Protein AF-0000000078754676 (afdb_homodimer)

Organism: Turneriella parva (strain ATCC BAA-1111 / DSM 21527 / NCTC 11395 / H) (NCBI:txid869212)

Structure (mmCIF, N/CA/C/O backbone):
data_AF-0000000078754676-model_v1
#
loop_
_entity.id
_entity.type
_entity.pdbx_description
1 polymer 'Transcriptional regulator, TetR family'
#
loop_
_atom_site.group_PDB
_atom_site.id
_atom_site.type_symbol
_atom_site.label_atom_id
_atom_site.label_alt_id
_atom_site.label_comp_id
_atom_site.label_asym_id
_atom_site.label_entity_id
_atom_site.label_seq_id
_atom_site.pdbx_PDB_ins_code
_atom_site.Cartn_x
_atom_site.Cartn_y
_atom_site.Cartn_z
_atom_site.occupancy
_atom_site.B_iso_or_equiv
_atom_site.auth_seq_id
_atom_site.auth_comp_id
_atom_site.auth_asym_id
_atom_site.auth_atom_id
_atom_site.pdbx_PDB_model_num
ATOM 1 N N . MET A 1 1 ? 15.555 31.891 30.938 1 30.98 1 MET A N 1
ATOM 2 C CA . MET A 1 1 ? 14.969 31.812 29.609 1 30.98 1 MET A CA 1
ATOM 3 C C . MET A 1 1 ? 15.344 30.5 28.938 1 30.98 1 MET A C 1
ATOM 5 O O . MET A 1 1 ? 16.5 30.078 28.969 1 30.98 1 MET A O 1
ATOM 9 N N . PRO A 1 2 ? 14.594 29.438 28.719 1 40.5 2 PRO A N 1
ATOM 10 C CA . PRO A 1 2 ? 15.133 28.156 28.266 1 40.5 2 PRO A CA 1
ATOM 11 C C . PRO A 1 2 ? 16.125 28.297 27.109 1 40.5 2 PRO A C 1
ATOM 13 O O . PRO A 1 2 ? 16.016 29.234 26.312 1 40.5 2 PRO A O 1
ATOM 16 N N . ARG A 1 3 ? 17.469 28.047 27.219 1 40.56 3 ARG A N 1
ATOM 17 C CA . ARG A 1 3 ? 18.562 28.312 26.281 1 40.56 3 ARG A CA 1
ATOM 18 C C . ARG A 1 3 ? 18.141 28 24.844 1 40.56 3 ARG A C 1
ATOM 20 O O . ARG A 1 3 ? 17.375 27.062 24.609 1 40.56 3 ARG A O 1
ATOM 27 N N . LYS A 1 4 ? 18.094 28.938 23.969 1 44.5 4 LYS A N 1
ATOM 28 C CA . LYS A 1 4 ? 17.875 29 22.531 1 44.5 4 LYS A CA 1
ATOM 29 C C . LYS A 1 4 ? 18.531 27.812 21.828 1 44.5 4 LYS A C 1
ATOM 31 O O . LYS A 1 4 ? 19.734 27.578 22 1 44.5 4 LYS A O 1
ATOM 36 N N . ARG A 1 5 ? 17.922 26.641 21.578 1 47.94 5 ARG A N 1
ATOM 37 C CA . ARG A 1 5 ? 18.484 25.453 20.938 1 47.94 5 ARG A CA 1
ATOM 38 C C . ARG A 1 5 ? 19.453 25.859 19.812 1 47.94 5 ARG A C 1
ATOM 40 O O . ARG A 1 5 ? 19.125 26.688 18.969 1 47.94 5 ARG A O 1
ATOM 47 N N . ASP A 1 6 ? 20.641 26.016 20.078 1 47.09 6 ASP A N 1
ATOM 48 C CA . ASP A 1 6 ? 21.719 26.328 19.141 1 47.09 6 ASP A CA 1
ATOM 49 C C . ASP A 1 6 ? 21.516 25.641 17.812 1 47.09 6 ASP A C 1
ATOM 51 O O . ASP A 1 6 ? 21.641 24.406 17.719 1 47.09 6 ASP A O 1
ATOM 55 N N . TYR A 1 7 ? 20.344 25.938 17.031 1 55.25 7 TYR A N 1
ATOM 56 C CA . TYR A 1 7 ? 20.266 25.547 15.633 1 55.25 7 TYR A CA 1
ATOM 57 C C . TYR A 1 7 ? 21.625 25.688 14.953 1 55.25 7 TYR A C 1
ATOM 59 O O . TYR A 1 7 ? 22.203 26.781 14.93 1 55.25 7 TYR A O 1
ATOM 67 N N . GLU A 1 8 ? 22.547 24.766 15.25 1 55.97 8 GLU A N 1
ATOM 68 C CA . GLU A 1 8 ? 23.906 24.609 14.766 1 55.97 8 GLU A CA 1
ATOM 69 C C . GLU A 1 8 ? 24 24.828 13.258 1 55.97 8 GLU A C 1
ATOM 71 O O . GLU A 1 8 ? 22.969 24.922 12.586 1 55.97 8 GLU A O 1
ATOM 76 N N . ILE A 1 9 ? 25.297 24.781 12.719 1 62.75 9 ILE A N 1
ATOM 77 C CA . ILE A 1 9 ? 25.797 24.781 11.352 1 62.75 9 ILE A CA 1
ATOM 78 C C . ILE A 1 9 ? 25 23.797 10.5 1 62.75 9 ILE A C 1
ATOM 80 O O . ILE A 1 9 ? 24.719 22.672 10.93 1 62.75 9 ILE A O 1
ATOM 84 N N . PHE A 1 10 ? 24.359 24.422 9.508 1 69.25 10 PHE A N 1
ATOM 85 C CA . PHE A 1 10 ? 23.562 23.609 8.602 1 69.25 10 PHE A CA 1
ATOM 86 C C . PHE A 1 10 ? 24.297 22.328 8.234 1 69.25 10 PHE A C 1
ATOM 88 O O . PHE A 1 10 ? 25.438 22.375 7.781 1 69.25 10 PHE A O 1
ATOM 95 N N . SER A 1 11 ? 23.688 21.312 8.625 1 82.69 11 SER A N 1
ATOM 96 C CA . SER A 1 11 ? 24.156 20 8.164 1 82.69 11 SER A CA 1
ATOM 97 C C . SER A 1 11 ? 23.109 19.328 7.27 1 82.69 11 SER A C 1
ATOM 99 O O . SER A 1 11 ? 22.078 18.859 7.758 1 82.69 11 SER A O 1
ATOM 101 N N . PRO A 1 12 ? 23.344 19.344 5.969 1 85.19 12 PRO A N 1
ATOM 102 C CA . PRO A 1 12 ? 22.438 18.703 5.023 1 85.19 12 PRO A CA 1
ATOM 103 C C . PRO A 1 12 ? 22.141 17.234 5.383 1 85.19 12 PRO A C 1
ATOM 105 O O . PRO A 1 12 ? 21.016 16.766 5.195 1 85.19 12 PRO A O 1
ATOM 108 N N . GLU A 1 13 ? 23.109 16.672 5.961 1 90.31 13 GLU A N 1
ATOM 109 C CA . GLU A 1 13 ? 22.969 15.258 6.301 1 90.31 13 GLU A CA 1
ATOM 110 C C . GLU A 1 13 ? 21.969 15.062 7.445 1 90.31 13 GLU A C 1
ATOM 112 O O . GLU A 1 13 ? 21.188 14.117 7.438 1 90.31 13 GLU A O 1
ATOM 117 N N . ARG A 1 14 ? 22 15.922 8.344 1 91.12 14 ARG A N 1
ATOM 118 C CA . ARG A 1 14 ? 21.062 15.844 9.469 1 91.12 14 ARG A CA 1
ATOM 119 C C . ARG A 1 14 ? 19.625 16.062 9.008 1 91.12 14 ARG A C 1
ATOM 121 O O . ARG A 1 14 ? 18.719 15.383 9.469 1 91.12 14 ARG A O 1
ATOM 128 N N . LEU A 1 15 ? 19.453 17.016 8.156 1 94.06 15 LEU A N 1
ATOM 129 C CA . LEU A 1 15 ? 18.125 17.297 7.625 1 94.06 15 LEU A CA 1
ATOM 130 C C . LEU A 1 15 ? 17.594 16.125 6.828 1 94.06 15 LEU A C 1
ATOM 132 O O . LEU A 1 15 ? 16.453 15.695 7.027 1 94.06 15 LEU A O 1
ATOM 136 N N . LYS A 1 16 ? 18.484 15.609 6.027 1 94.44 16 LYS A N 1
ATOM 137 C CA . LYS A 1 16 ? 18.078 14.484 5.188 1 94.44 16 LYS A CA 1
ATOM 138 C C . LYS A 1 16 ? 17.719 13.266 6.031 1 94.44 16 LYS A C 1
ATOM 140 O O . LYS A 1 16 ? 16.719 12.594 5.762 1 94.44 16 LYS A O 1
ATOM 145 N N . SER A 1 17 ? 18.5 13.078 7.023 1 94.81 17 SER A N 1
ATOM 146 C CA . SER A 1 17 ? 18.266 11.93 7.895 1 94.81 17 SER A CA 1
ATOM 147 C C . SER A 1 17 ? 16.969 12.094 8.68 1 94.81 17 SER A C 1
ATOM 149 O O . SER A 1 17 ? 16.172 11.156 8.781 1 94.81 17 SER A O 1
ATOM 151 N N . ALA A 1 18 ? 16.75 13.25 9.188 1 95.25 18 ALA A N 1
ATOM 152 C CA . ALA A 1 18 ? 15.531 13.523 9.93 1 95.25 18 ALA A CA 1
ATOM 153 C C . ALA A 1 18 ? 14.305 13.414 9.031 1 95.25 18 ALA A C 1
ATOM 155 O O . ALA A 1 18 ? 13.297 12.805 9.414 1 95.25 18 ALA A O 1
ATOM 156 N N . ALA A 1 19 ? 14.445 13.977 7.883 1 95.44 19 ALA A N 1
ATOM 157 C CA . ALA A 1 19 ? 13.344 13.922 6.926 1 95.44 19 ALA A CA 1
ATOM 158 C C . ALA A 1 19 ? 13.047 12.477 6.523 1 95.44 19 ALA A C 1
ATOM 160 O O . ALA A 1 19 ? 11.883 12.062 6.484 1 95.44 19 ALA A O 1
ATOM 161 N N . ALA A 1 20 ? 14.086 11.766 6.293 1 94.75 20 ALA A N 1
ATOM 162 C CA . ALA A 1 20 ? 13.93 10.375 5.852 1 94.75 20 ALA A CA 1
ATOM 163 C C . ALA A 1 20 ? 13.227 9.539 6.918 1 94.75 20 ALA A C 1
ATOM 165 O O . ALA A 1 20 ? 12.32 8.758 6.609 1 94.75 20 ALA A O 1
ATOM 166 N N . LEU A 1 21 ? 13.633 9.734 8.094 1 93.44 21 LEU A N 1
ATOM 167 C CA . LEU A 1 21 ? 13.031 8.992 9.195 1 93.44 21 LEU A CA 1
ATOM 168 C C . LEU A 1 21 ? 11.555 9.344 9.352 1 93.44 21 LEU A C 1
ATOM 170 O O . LEU A 1 21 ? 10.711 8.453 9.438 1 93.44 21 LEU A O 1
ATOM 174 N N . LEU A 1 22 ? 11.25 10.578 9.312 1 92.75 22 LEU A N 1
ATOM 175 C CA . LEU A 1 22 ? 9.883 11.023 9.539 1 92.75 22 LEU A CA 1
ATOM 176 C C . LEU A 1 22 ? 8.984 10.68 8.352 1 92.75 22 LEU A C 1
ATOM 178 O O . LEU A 1 22 ? 7.844 10.258 8.531 1 92.75 22 LEU A O 1
ATOM 182 N N . PHE A 1 23 ? 9.523 10.859 7.125 1 92.5 23 PHE A N 1
ATOM 183 C CA . PHE A 1 23 ? 8.766 10.477 5.945 1 92.5 23 PHE A CA 1
ATOM 184 C C . PHE A 1 23 ? 8.484 8.977 5.945 1 92.5 23 PHE A C 1
ATOM 186 O O . PHE A 1 23 ? 7.398 8.539 5.555 1 92.5 23 PHE A O 1
ATOM 193 N N . TYR A 1 24 ? 9.367 8.211 6.387 1 92.56 24 TYR A N 1
ATOM 194 C CA . TYR A 1 24 ? 9.188 6.762 6.391 1 92.56 24 TYR A CA 1
ATOM 195 C C . TYR A 1 24 ? 8.188 6.336 7.457 1 92.56 24 TYR A C 1
ATOM 197 O O . TYR A 1 24 ? 7.348 5.469 7.219 1 92.56 24 TYR A O 1
ATOM 205 N N . GLN A 1 25 ? 8.25 6.992 8.555 1 87.25 25 GLN A N 1
ATOM 206 C CA . GLN A 1 25 ? 7.441 6.605 9.703 1 87.25 25 GLN A CA 1
ATOM 207 C C . GLN A 1 25 ? 6.02 7.145 9.578 1 87.25 25 GLN A C 1
ATOM 209 O O . GLN A 1 25 ? 5.059 6.465 9.938 1 87.25 25 GLN A O 1
ATOM 214 N N . ARG A 1 26 ? 5.969 8.359 9.016 1 84.31 26 ARG A N 1
ATOM 215 C CA . ARG A 1 26 ? 4.684 9.031 9.156 1 84.31 26 ARG A CA 1
ATOM 216 C C . ARG A 1 26 ? 4.172 9.523 7.809 1 84.31 26 ARG A C 1
ATOM 218 O O . ARG A 1 26 ? 3.043 10.016 7.707 1 84.31 26 ARG A O 1
ATOM 225 N N . GLY A 1 27 ? 4.996 9.312 6.828 1 84.06 27 GLY A N 1
ATOM 226 C CA . GLY A 1 27 ? 4.559 9.703 5.496 1 84.06 27 GLY A CA 1
ATOM 227 C C . GLY A 1 27 ? 4.723 11.18 5.215 1 84.06 27 GLY A C 1
ATOM 228 O O . GLY A 1 27 ? 5.457 11.875 5.926 1 84.06 27 GLY A O 1
ATOM 229 N N . TYR A 1 28 ? 4.07 11.633 4.184 1 87.38 28 TYR A N 1
ATOM 230 C CA . TYR A 1 28 ? 4.238 12.984 3.682 1 87.38 28 TYR A CA 1
ATOM 231 C C . TYR A 1 28 ? 3.418 13.977 4.5 1 87.38 28 TYR A C 1
ATOM 233 O O . TYR A 1 28 ? 3.631 15.188 4.414 1 87.38 28 TYR A O 1
ATOM 241 N N . ALA A 1 29 ? 2.559 13.523 5.297 1 80.69 29 ALA A N 1
ATOM 242 C CA . ALA A 1 29 ? 1.689 14.391 6.086 1 80.69 29 ALA A CA 1
ATOM 243 C C . ALA A 1 29 ? 2.479 15.109 7.176 1 80.69 29 ALA A C 1
ATOM 245 O O . ALA A 1 29 ? 2.008 16.094 7.738 1 80.69 29 ALA A O 1
ATOM 246 N N . VAL A 1 30 ? 3.662 14.625 7.426 1 87.94 30 VAL A N 1
ATOM 247 C CA . VAL A 1 30 ? 4.484 15.281 8.438 1 87.94 30 VAL A CA 1
ATOM 248 C C . VAL A 1 30 ? 4.738 16.734 8.039 1 87.94 30 VAL A C 1
ATOM 250 O O . VAL A 1 30 ? 5.035 17.016 6.875 1 87.94 30 VAL A O 1
ATOM 253 N N . GLY A 1 31 ? 4.645 17.609 8.961 1 91 31 GLY A N 1
ATOM 254 C CA . GLY A 1 31 ? 4.844 19.016 8.688 1 91 31 GLY A CA 1
ATOM 255 C C . GLY A 1 31 ? 6.309 19.391 8.547 1 91 31 GLY A C 1
ATOM 256 O O . GLY A 1 31 ? 7.176 18.781 9.172 1 91 31 GLY A O 1
ATOM 257 N N . LEU A 1 32 ? 6.473 20.406 7.766 1 94.69 32 LEU A N 1
ATOM 258 C CA . LEU A 1 32 ? 7.836 20.891 7.566 1 94.69 32 LEU A CA 1
ATOM 259 C C . LEU A 1 32 ? 8.461 21.312 8.891 1 94.69 32 LEU A C 1
ATOM 261 O O . LEU A 1 32 ? 9.617 20.984 9.172 1 94.69 32 LEU A O 1
ATOM 265 N N . GLN A 1 33 ? 7.727 22 9.734 1 96.06 33 GLN A N 1
ATOM 266 C CA . GLN A 1 33 ? 8.266 22.484 11 1 96.06 33 GLN A CA 1
ATOM 267 C C . GLN A 1 33 ? 8.711 21.312 11.891 1 96.06 33 GLN A C 1
ATOM 269 O O . GLN A 1 33 ? 9.734 21.406 12.562 1 96.06 33 GLN A O 1
ATOM 274 N N . GLU A 1 34 ? 8.008 20.312 11.914 1 95.75 34 GLU A N 1
ATOM 275 C CA . GLU A 1 34 ? 8.359 19.125 12.695 1 95.75 34 GLU A CA 1
ATOM 276 C C . GLU A 1 34 ? 9.68 18.531 12.211 1 95.75 34 GLU A C 1
ATOM 278 O O . GLU A 1 34 ? 10.508 18.109 13.023 1 95.75 34 GLU A O 1
ATOM 283 N N . ILE A 1 35 ? 9.852 18.484 10.922 1 96.25 35 ILE A N 1
ATOM 284 C CA . ILE A 1 35 ? 11.094 17.969 10.344 1 96.25 35 ILE A CA 1
ATOM 285 C C . ILE A 1 35 ? 12.258 18.859 10.75 1 96.25 35 ILE A C 1
ATOM 287 O O . ILE A 1 35 ? 13.312 18.375 11.156 1 96.25 35 ILE A O 1
ATOM 291 N N . LEU A 1 36 ? 12.008 20.125 10.703 1 95.88 36 LEU A N 1
ATOM 292 C CA . LEU A 1 36 ? 13.055 21.094 11.039 1 95.88 36 LEU A CA 1
ATOM 293 C C . LEU A 1 36 ? 13.43 20.984 12.508 1 95.88 36 LEU A C 1
ATOM 295 O O . LEU A 1 36 ? 14.617 21.016 12.852 1 95.88 36 LEU A O 1
ATOM 299 N N . ASP A 1 37 ? 12.469 20.828 13.336 1 95.69 37 ASP A N 1
ATOM 300 C CA . ASP A 1 37 ? 12.711 20.672 14.766 1 95.69 37 ASP A CA 1
ATOM 301 C C . ASP A 1 37 ? 13.539 19.438 15.055 1 95.69 37 ASP A C 1
ATOM 303 O O . ASP A 1 37 ? 14.484 19.469 15.844 1 95.69 37 ASP A O 1
ATOM 307 N N . ALA A 1 38 ? 13.227 18.422 14.391 1 95.31 38 ALA A N 1
ATOM 308 C CA . ALA A 1 38 ? 13.945 17.156 14.578 1 95.31 38 ALA A CA 1
ATOM 309 C C . ALA A 1 38 ? 15.383 17.266 14.086 1 95.31 38 ALA A C 1
ATOM 311 O O . ALA A 1 38 ? 16.281 16.641 14.656 1 95.31 38 ALA A O 1
ATOM 312 N N . ALA A 1 39 ? 15.555 18.047 13.039 1 95 39 ALA A N 1
ATOM 313 C CA . ALA A 1 39 ? 16.875 18.203 12.438 1 95 39 ALA A CA 1
ATOM 314 C C . ALA A 1 39 ? 17.703 19.266 13.156 1 95 39 ALA A C 1
ATOM 316 O O . ALA A 1 39 ? 18.906 19.359 12.961 1 95 39 ALA A O 1
ATOM 317 N N . GLY A 1 40 ? 17.016 20.062 13.914 1 93.88 40 GLY A N 1
ATOM 318 C CA . GLY A 1 40 ? 17.703 21.172 14.555 1 93.88 40 GLY A CA 1
ATOM 319 C C . GLY A 1 40 ? 18.109 22.266 13.586 1 93.88 40 GLY A C 1
ATOM 320 O O . GLY A 1 40 ? 19.219 22.797 13.672 1 93.88 40 GLY A O 1
ATOM 321 N N . ILE A 1 41 ? 17.266 22.516 12.695 1 92.12 41 ILE A N 1
ATOM 322 C CA . ILE A 1 41 ? 17.562 23.484 11.648 1 92.12 41 ILE A CA 1
ATOM 323 C C . ILE A 1 41 ? 16.484 24.578 11.648 1 92.12 41 ILE A C 1
ATOM 325 O O . ILE A 1 41 ? 15.305 24.297 11.812 1 92.12 41 ILE A O 1
ATOM 329 N N . TYR A 1 42 ? 16.922 25.781 11.422 1 90.44 42 TYR A N 1
ATOM 330 C CA . TYR A 1 42 ? 15.992 26.891 11.344 1 90.44 42 TYR A CA 1
ATOM 331 C C . TYR A 1 42 ? 15.32 26.953 9.977 1 90.44 42 TYR A C 1
ATOM 333 O O . TYR A 1 42 ? 15.93 26.594 8.961 1 90.44 42 TYR A O 1
ATOM 341 N N . LYS A 1 43 ? 14.078 27.453 9.969 1 93 43 LYS A N 1
ATOM 342 C CA . LYS A 1 43 ? 13.273 27.578 8.758 1 93 43 LYS A CA 1
ATOM 343 C C . LYS A 1 43 ? 14 28.391 7.695 1 93 43 LYS A C 1
ATOM 345 O O . LYS A 1 43 ? 13.992 28.031 6.52 1 93 43 LYS A O 1
ATOM 350 N N . ALA A 1 44 ? 14.625 29.453 8.133 1 92.12 44 ALA A N 1
ATOM 351 C CA . ALA A 1 44 ? 15.352 30.312 7.207 1 92.12 44 ALA A CA 1
ATOM 352 C C . ALA A 1 44 ? 16.484 29.562 6.527 1 92.12 44 ALA A C 1
ATOM 354 O O . ALA A 1 44 ? 16.734 29.734 5.332 1 92.12 44 ALA A O 1
ATOM 355 N N . THR A 1 45 ? 17.172 28.781 7.266 1 91.5 45 THR A N 1
ATOM 356 C CA . THR A 1 45 ? 18.266 27.969 6.742 1 91.5 45 THR A CA 1
ATOM 357 C C . THR A 1 45 ? 17.734 26.953 5.727 1 91.5 45 THR A C 1
ATOM 359 O O . THR A 1 45 ? 18.359 26.734 4.68 1 91.5 45 THR A O 1
ATOM 362 N N . PHE A 1 46 ? 16.594 26.344 6.039 1 93.88 46 PHE A N 1
ATOM 363 C CA . PHE A 1 46 ? 15.953 25.391 5.125 1 93.88 46 PHE A CA 1
ATOM 364 C C . PHE A 1 46 ? 15.727 26.031 3.76 1 93.88 46 PHE A C 1
ATOM 366 O O . PHE A 1 46 ? 16.078 25.453 2.732 1 93.88 46 PHE A O 1
ATOM 373 N N . TYR A 1 47 ? 15.281 27.188 3.785 1 93.5 47 TYR A N 1
ATOM 374 C CA . TYR A 1 47 ? 14.867 27.844 2.545 1 93.5 47 TYR A CA 1
ATOM 375 C C . TYR A 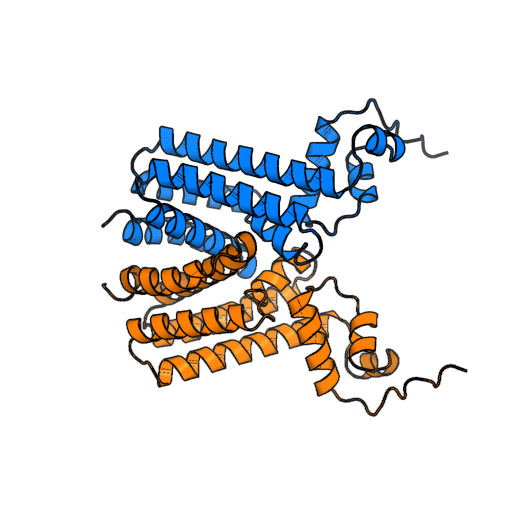1 47 ? 16.062 28.375 1.778 1 93.5 47 TYR A C 1
ATOM 377 O O . TYR A 1 47 ? 15.945 28.797 0.627 1 93.5 47 TYR A O 1
ATOM 385 N N . ARG A 1 48 ? 17.234 28.375 2.369 1 92.56 48 ARG A N 1
ATOM 386 C CA . ARG A 1 48 ? 18.469 28.672 1.651 1 92.56 48 ARG A CA 1
ATOM 387 C C . ARG A 1 48 ? 18.844 27.516 0.72 1 92.56 48 ARG A C 1
ATOM 389 O O . ARG A 1 48 ? 19.484 27.734 -0.305 1 92.56 48 ARG A O 1
ATOM 396 N N . TYR A 1 49 ? 18.359 26.391 1.087 1 91.75 49 TYR A N 1
ATOM 397 C CA . TYR A 1 49 ? 18.812 25.188 0.378 1 91.75 49 TYR A CA 1
ATOM 398 C C . TYR A 1 49 ? 17.656 24.531 -0.362 1 91.75 49 TYR A C 1
ATOM 400 O O . TYR A 1 49 ? 17.859 23.844 -1.366 1 91.75 49 TYR A O 1
ATOM 408 N N . TYR A 1 50 ? 16.422 24.703 0.192 1 94.31 50 TYR A N 1
ATOM 409 C CA . TYR A 1 50 ? 15.242 24.094 -0.403 1 94.31 50 TYR A CA 1
ATOM 410 C C . TYR A 1 50 ? 14.164 25.141 -0.653 1 94.31 50 TYR A C 1
ATOM 412 O O . TYR A 1 50 ? 14.047 26.109 0.094 1 94.31 50 TYR A O 1
ATOM 420 N N . GLU A 1 51 ? 13.359 24.812 -1.646 1 94.38 51 GLU A N 1
ATOM 421 C CA . GLU A 1 51 ? 12.258 25.719 -1.962 1 94.38 51 GLU A CA 1
ATOM 422 C C . GLU A 1 51 ? 10.961 25.281 -1.299 1 94.38 51 GLU A C 1
ATOM 424 O O . GLU A 1 51 ? 10.062 26.078 -1.068 1 94.38 51 GLU A O 1
ATOM 429 N N . SER A 1 52 ? 10.898 23.953 -1.049 1 93.5 52 SER A N 1
ATOM 430 C CA . SER A 1 52 ? 9.656 23.406 -0.511 1 93.5 52 SER A CA 1
ATOM 431 C C . SER A 1 52 ? 9.891 22.062 0.18 1 93.5 52 SER A C 1
ATOM 433 O O . SER A 1 52 ? 10.945 21.453 0.009 1 93.5 52 SER A O 1
ATOM 435 N N . LYS A 1 53 ? 8.969 21.672 0.934 1 93.06 53 LYS A N 1
ATOM 436 C CA . LYS A 1 53 ? 8.984 20.328 1.528 1 93.06 53 LYS A CA 1
ATOM 437 C C . LYS A 1 53 ? 9.031 19.25 0.452 1 93.06 53 LYS A C 1
ATOM 439 O O . LYS A 1 53 ? 9.633 18.188 0.654 1 93.06 53 LYS A O 1
ATOM 444 N N . GLU A 1 54 ? 8.398 19.547 -0.688 1 93.25 54 GLU A N 1
ATOM 445 C CA . GLU A 1 54 ? 8.375 18.609 -1.809 1 93.25 54 GLU A CA 1
ATOM 446 C C . GLU A 1 54 ? 9.789 18.297 -2.289 1 93.25 54 GLU A C 1
ATOM 448 O O . GLU A 1 54 ? 10.078 17.156 -2.676 1 93.25 54 GLU A O 1
ATOM 453 N N . ASP A 1 55 ? 10.633 19.219 -2.193 1 93.94 55 ASP A N 1
ATOM 454 C CA . ASP A 1 55 ? 12.023 18.984 -2.574 1 93.94 55 ASP A CA 1
ATOM 455 C C . ASP A 1 55 ? 12.672 17.938 -1.668 1 93.94 55 ASP A C 1
ATOM 457 O O . ASP A 1 55 ? 13.43 17.078 -2.139 1 93.94 55 ASP A O 1
ATOM 461 N N . LEU A 1 56 ? 12.383 18.078 -0.48 1 93.62 56 LEU A N 1
ATOM 462 C CA . LEU A 1 56 ? 12.906 17.125 0.486 1 93.62 56 LEU A CA 1
ATOM 463 C C . LEU A 1 56 ? 12.352 15.727 0.223 1 93.62 56 LEU A C 1
ATOM 465 O O . LEU A 1 56 ? 13.078 14.734 0.34 1 93.62 56 LEU A O 1
ATOM 469 N N . ALA A 1 57 ? 11.109 15.695 -0.125 1 94.81 57 ALA A N 1
ATOM 470 C CA . ALA A 1 57 ? 10.469 14.414 -0.403 1 94.81 57 ALA A CA 1
ATOM 471 C C . ALA A 1 57 ? 11.07 13.75 -1.64 1 94.81 57 ALA A C 1
ATOM 473 O O . ALA A 1 57 ? 11.242 12.531 -1.676 1 94.81 57 ALA A O 1
ATOM 474 N N . VAL A 1 58 ? 11.352 14.562 -2.6 1 95.5 58 VAL A N 1
ATOM 475 C CA . VAL A 1 58 ? 11.992 14.047 -3.803 1 95.5 58 VAL A CA 1
ATOM 476 C C . VAL A 1 58 ? 13.352 13.453 -3.443 1 95.5 58 VAL A C 1
ATOM 478 O O . VAL A 1 58 ? 13.688 12.344 -3.881 1 95.5 58 VAL A O 1
ATOM 481 N N . GLU A 1 59 ? 14.078 14.117 -2.645 1 95.56 59 GLU A N 1
ATOM 482 C CA . GLU A 1 59 ? 15.375 13.609 -2.207 1 95.56 59 GLU A CA 1
ATOM 483 C C . GLU A 1 59 ? 15.219 12.32 -1.396 1 95.56 59 GLU A C 1
ATOM 485 O O . GLU A 1 59 ? 16.047 11.414 -1.5 1 95.56 59 GLU A O 1
ATOM 490 N N . TYR A 1 60 ? 14.242 12.336 -0.597 1 96 60 TYR A N 1
ATOM 491 C CA . TYR A 1 60 ? 13.93 11.133 0.165 1 96 60 TYR A CA 1
ATOM 492 C C . TYR A 1 60 ? 13.703 9.938 -0.762 1 96 60 TYR A C 1
ATOM 494 O O . TYR A 1 60 ? 14.266 8.867 -0.553 1 96 60 TYR A O 1
ATOM 502 N N . VAL A 1 61 ? 12.945 10.117 -1.821 1 97.12 61 VAL A N 1
ATOM 503 C CA . VAL A 1 61 ? 12.648 9.062 -2.783 1 97.12 61 VAL A CA 1
ATOM 504 C C . VAL A 1 61 ? 13.938 8.609 -3.463 1 97.12 61 VAL A C 1
ATOM 506 O O . VAL A 1 61 ? 14.195 7.406 -3.588 1 97.12 61 VAL A O 1
ATOM 509 N N . GLN A 1 62 ? 14.727 9.547 -3.85 1 97.69 62 GLN A N 1
ATOM 510 C CA . GLN A 1 62 ? 15.984 9.234 -4.523 1 97.69 62 GLN A CA 1
ATOM 511 C C . GLN A 1 62 ? 16.922 8.453 -3.604 1 97.69 62 GLN A C 1
ATOM 513 O O . GLN A 1 62 ? 17.578 7.504 -4.039 1 97.69 62 GLN A O 1
ATOM 518 N N . ALA A 1 63 ? 16.969 8.844 -2.389 1 97.31 63 ALA A N 1
ATOM 519 C CA . ALA A 1 63 ? 17.812 8.164 -1.418 1 97.31 63 ALA A CA 1
ATOM 520 C C . ALA A 1 63 ? 17.328 6.734 -1.183 1 97.31 63 ALA A C 1
ATOM 522 O O . ALA A 1 63 ? 18.141 5.801 -1.132 1 97.31 63 ALA A O 1
ATOM 523 N N . LYS A 1 64 ? 16.062 6.562 -1.022 1 97.88 64 LYS A N 1
ATOM 524 C CA . LYS A 1 64 ? 15.5 5.238 -0.788 1 97.88 64 LYS A CA 1
ATOM 525 C C . LYS A 1 64 ? 15.703 4.332 -2 1 97.88 64 LYS A C 1
ATOM 527 O O . LYS A 1 64 ? 15.977 3.139 -1.854 1 97.88 64 LYS A O 1
ATOM 532 N N . LYS A 1 65 ? 15.508 4.926 -3.16 1 98.56 65 LYS A N 1
ATOM 533 C CA . LYS A 1 65 ? 15.781 4.18 -4.387 1 98.56 65 LYS A CA 1
ATOM 534 C C . LYS A 1 65 ? 17.234 3.688 -4.418 1 98.56 65 LYS A C 1
ATOM 536 O O . LYS A 1 65 ? 17.484 2.506 -4.66 1 98.56 65 LYS A O 1
ATOM 541 N N . ALA A 1 66 ? 18.141 4.598 -4.191 1 98.38 66 ALA A N 1
ATOM 542 C CA . ALA A 1 66 ? 19.562 4.25 -4.215 1 98.38 66 ALA A CA 1
ATOM 543 C C . ALA A 1 66 ? 19.875 3.168 -3.191 1 98.38 66 ALA A C 1
ATOM 545 O O . ALA A 1 66 ? 20.625 2.227 -3.482 1 98.38 66 ALA A O 1
ATOM 546 N N . GLU A 1 67 ? 19.328 3.281 -2.047 1 97.88 67 GLU A N 1
ATOM 547 C CA . GLU A 1 67 ? 19.531 2.309 -0.979 1 97.88 67 GLU A CA 1
ATOM 548 C C . GLU A 1 67 ? 19.016 0.927 -1.386 1 97.88 67 GLU A C 1
ATOM 550 O O . GLU A 1 67 ? 19.719 -0.074 -1.2 1 97.88 67 GLU A O 1
ATOM 555 N N . LEU A 1 68 ? 17.828 0.841 -1.919 1 98.56 68 LEU A N 1
ATOM 556 C CA . LEU A 1 68 ? 17.25 -0.445 -2.295 1 98.56 68 LEU A CA 1
ATOM 557 C C . LEU A 1 68 ? 18.047 -1.081 -3.438 1 98.56 68 LEU A C 1
ATOM 559 O O . LEU A 1 68 ? 18.328 -2.279 -3.408 1 98.56 68 LEU A O 1
ATOM 563 N N . ILE A 1 69 ? 18.391 -0.258 -4.41 1 98.81 69 ILE A N 1
ATOM 564 C CA . ILE A 1 69 ? 19.156 -0.776 -5.539 1 98.81 69 ILE A CA 1
ATOM 565 C C . ILE A 1 69 ? 20.5 -1.317 -5.047 1 98.81 69 ILE A C 1
ATOM 567 O O . ILE A 1 69 ? 20.938 -2.391 -5.469 1 98.81 69 ILE A O 1
ATOM 571 N N . GLU A 1 70 ? 21.109 -0.592 -4.152 1 98.69 70 GLU A N 1
ATOM 572 C CA . GLU A 1 70 ? 22.391 -1.04 -3.602 1 98.69 70 GLU A CA 1
ATOM 573 C C . GLU A 1 70 ? 22.234 -2.381 -2.887 1 98.69 70 GLU A C 1
ATOM 575 O O . GLU A 1 70 ? 23.062 -3.279 -3.068 1 98.69 70 GLU A O 1
ATOM 580 N N . VAL A 1 71 ? 21.281 -2.535 -2.072 1 98.44 71 VAL A N 1
ATOM 581 C CA . VAL A 1 71 ? 21.016 -3.773 -1.347 1 98.44 71 VAL A CA 1
ATOM 582 C C . VAL A 1 71 ? 20.766 -4.91 -2.336 1 98.44 71 VAL A C 1
ATOM 584 O O . VAL A 1 71 ? 21.344 -5.996 -2.197 1 98.44 71 VAL A O 1
ATOM 587 N N . LEU A 1 72 ? 19.953 -4.645 -3.34 1 98.75 72 LEU A N 1
ATOM 588 C CA . LEU A 1 72 ? 19.625 -5.664 -4.328 1 98.75 72 LEU A CA 1
ATOM 589 C C . LEU A 1 72 ? 20.859 -6.094 -5.102 1 98.75 72 LEU A C 1
ATOM 591 O O . LEU A 1 72 ? 21.109 -7.289 -5.262 1 98.75 72 LEU A O 1
ATOM 595 N N . GLN A 1 73 ? 21.594 -5.148 -5.52 1 98.75 73 GLN A N 1
ATOM 596 C CA . GLN A 1 73 ? 22.781 -5.457 -6.301 1 98.75 73 GLN A CA 1
ATOM 597 C C . GLN A 1 73 ? 23.797 -6.234 -5.473 1 98.75 73 GLN A C 1
ATOM 599 O O . GLN A 1 73 ? 24.438 -7.172 -5.969 1 98.75 73 GLN A O 1
ATOM 604 N N . ALA A 1 74 ? 24 -5.844 -4.227 1 98.75 74 ALA A N 1
ATOM 605 C CA . ALA A 1 74 ? 24.891 -6.582 -3.338 1 98.75 74 ALA A CA 1
ATOM 606 C C . ALA A 1 74 ? 24.422 -8.023 -3.16 1 98.75 74 ALA A C 1
ATOM 608 O O . ALA A 1 74 ? 25.234 -8.953 -3.195 1 98.75 74 ALA A O 1
ATOM 609 N N . LEU A 1 75 ? 23.172 -8.195 -2.979 1 98.69 75 LEU A N 1
ATOM 610 C CA . LEU A 1 75 ? 22.578 -9.523 -2.82 1 98.69 75 LEU A CA 1
ATOM 611 C C . LEU A 1 75 ? 22.766 -10.352 -4.09 1 98.69 75 LEU A C 1
ATOM 613 O O . LEU A 1 75 ? 23.078 -11.539 -4.02 1 98.69 75 LEU A O 1
ATOM 617 N N . MET A 1 76 ? 22.516 -9.695 -5.207 1 98.62 76 MET A N 1
ATOM 618 C CA . MET A 1 76 ? 22.641 -10.367 -6.492 1 98.62 76 MET A CA 1
ATOM 619 C C . MET A 1 76 ? 24.078 -10.836 -6.727 1 98.62 76 MET A C 1
ATOM 621 O O . MET A 1 76 ? 24.297 -11.891 -7.32 1 98.62 76 MET A O 1
ATOM 625 N N . GLN A 1 77 ? 25 -10.031 -6.34 1 98.5 77 GLN A N 1
ATOM 626 C CA . GLN A 1 77 ? 26.422 -10.391 -6.465 1 98.5 77 GLN A CA 1
ATOM 627 C C . GLN A 1 77 ? 26.75 -11.586 -5.578 1 98.5 77 GLN A C 1
ATOM 629 O O . GLN A 1 77 ? 27.469 -12.5 -6.004 1 98.5 77 GLN A O 1
ATOM 634 N N . LYS A 1 78 ? 26.219 -11.656 -4.438 1 98.5 78 LYS A N 1
ATOM 635 C CA . LYS A 1 78 ? 26.5 -12.711 -3.469 1 98.5 78 LYS A CA 1
ATOM 636 C C . LYS A 1 78 ? 25.703 -13.969 -3.781 1 98.5 78 LYS A C 1
ATOM 638 O O . LYS A 1 78 ? 26.141 -15.086 -3.496 1 98.5 78 LYS A O 1
ATOM 643 N N . ARG A 1 79 ? 24.531 -13.781 -4.305 1 98.44 79 ARG A N 1
ATOM 644 C CA . ARG A 1 79 ? 23.625 -14.859 -4.652 1 98.44 79 ARG A CA 1
ATOM 645 C C . ARG A 1 79 ? 23.172 -14.742 -6.105 1 98.44 79 ARG A C 1
ATOM 647 O O . ARG A 1 79 ? 22.031 -14.336 -6.379 1 98.44 79 ARG A O 1
ATOM 654 N N . PRO A 1 80 ? 23.969 -15.227 -7.008 1 97.44 80 PRO A N 1
ATOM 655 C CA . PRO A 1 80 ? 23.672 -15 -8.43 1 97.44 80 PRO A CA 1
ATOM 656 C C . PRO A 1 80 ? 22.531 -15.883 -8.938 1 97.44 80 PRO A C 1
ATOM 658 O O . PRO A 1 80 ? 22 -15.641 -10.023 1 97.44 80 PRO A O 1
ATOM 661 N N . GLN A 1 81 ? 22.203 -16.938 -8.211 1 97.44 81 GLN A N 1
ATOM 662 C CA . GLN A 1 81 ? 21.062 -17.766 -8.594 1 97.44 81 GLN A CA 1
ATOM 663 C C . GLN A 1 81 ? 19.75 -17.203 -8.055 1 97.44 81 GLN A C 1
ATOM 665 O O . GLN A 1 81 ? 19.625 -16.953 -6.852 1 97.44 81 GLN A O 1
ATOM 670 N N . PRO A 1 82 ? 18.812 -17.047 -8.867 1 97.75 82 PRO A N 1
ATOM 671 C CA . PRO A 1 82 ? 17.562 -16.406 -8.453 1 97.75 82 PRO A CA 1
ATOM 672 C C . PRO A 1 82 ? 16.938 -17.047 -7.223 1 97.75 82 PRO A C 1
ATOM 674 O O . PRO A 1 82 ? 16.438 -16.344 -6.336 1 97.75 82 PRO A O 1
ATOM 677 N N . GLU A 1 83 ? 16.922 -18.359 -7.207 1 97.44 83 GLU A N 1
ATOM 678 C CA . GLU A 1 83 ? 16.312 -19.031 -6.066 1 97.44 83 GLU A CA 1
ATOM 679 C C . GLU A 1 83 ? 16.984 -18.609 -4.758 1 97.44 83 GLU A C 1
ATOM 681 O O . GLU A 1 83 ? 16.297 -18.281 -3.785 1 97.44 83 GLU A O 1
ATOM 686 N N . GLU A 1 84 ? 18.297 -18.609 -4.762 1 98.12 84 GLU A N 1
ATOM 687 C CA . GLU A 1 84 ? 19.047 -18.188 -3.578 1 98.12 84 GLU A CA 1
ATOM 688 C C . GLU A 1 84 ? 18.859 -16.703 -3.301 1 98.12 84 GLU A C 1
ATOM 690 O O . GLU A 1 84 ? 18.828 -16.281 -2.143 1 98.12 84 GLU A O 1
ATOM 695 N N . PHE A 1 85 ? 18.828 -15.945 -4.32 1 98.62 85 PHE A N 1
ATOM 696 C CA . PHE A 1 85 ? 18.594 -14.508 -4.199 1 98.62 85 PHE A CA 1
ATOM 697 C C . PHE A 1 85 ? 17.297 -14.227 -3.445 1 98.62 85 PHE A C 1
ATOM 699 O O . PHE A 1 85 ? 17.312 -13.523 -2.434 1 98.62 85 PHE A O 1
ATOM 706 N N . PHE A 1 86 ? 16.219 -14.82 -3.834 1 98.62 86 PHE A N 1
ATOM 707 C CA . PHE A 1 86 ? 14.914 -14.547 -3.229 1 98.62 86 PHE A CA 1
ATOM 708 C C . PHE A 1 86 ? 14.852 -15.094 -1.808 1 98.62 86 PHE A C 1
ATOM 710 O O . PHE A 1 86 ? 14.234 -14.484 -0.931 1 98.62 86 PHE A O 1
ATOM 717 N N . ALA A 1 87 ? 15.438 -16.234 -1.606 1 98.62 87 ALA A N 1
ATOM 718 C CA . ALA A 1 87 ? 15.484 -16.797 -0.253 1 98.62 87 ALA A CA 1
ATOM 719 C C . ALA A 1 87 ? 16.203 -15.836 0.699 1 98.62 87 ALA A C 1
ATOM 721 O O . ALA A 1 87 ? 15.719 -15.57 1.801 1 98.62 87 ALA A O 1
ATOM 722 N N . THR A 1 88 ? 17.328 -15.32 0.264 1 98.81 88 THR A N 1
ATOM 723 C CA . THR A 1 88 ? 18.125 -14.422 1.098 1 98.81 88 THR A CA 1
ATOM 724 C C . THR A 1 88 ? 17.438 -13.07 1.249 1 98.81 88 THR A C 1
ATOM 726 O O . THR A 1 88 ? 17.453 -12.484 2.332 1 98.81 88 THR A O 1
ATOM 729 N N . TRP A 1 89 ? 16.906 -12.562 0.188 1 98.69 89 TRP A N 1
ATOM 730 C CA . TRP A 1 89 ? 16.172 -11.297 0.253 1 98.69 89 TRP A CA 1
ATOM 731 C C . TRP A 1 89 ? 15.023 -11.391 1.252 1 98.69 89 TRP A C 1
ATOM 733 O O . TRP A 1 89 ? 14.836 -10.492 2.074 1 98.69 89 TRP A O 1
ATOM 743 N N . ALA A 1 90 ? 14.281 -12.508 1.212 1 98.75 90 ALA A N 1
ATOM 744 C CA . ALA A 1 90 ? 13.18 -12.727 2.145 1 98.75 90 ALA A CA 1
ATOM 745 C C . ALA A 1 90 ? 13.672 -12.703 3.59 1 98.75 90 ALA A C 1
ATOM 747 O O . ALA A 1 90 ? 13.031 -12.109 4.457 1 98.75 90 ALA A O 1
ATOM 748 N N . LYS A 1 91 ? 14.758 -13.305 3.812 1 98.5 91 LYS A N 1
ATOM 749 C CA . LYS A 1 91 ? 15.336 -13.32 5.152 1 98.5 91 LYS A CA 1
ATOM 750 C C . LYS A 1 91 ? 15.734 -11.914 5.598 1 98.5 91 LYS A C 1
ATOM 752 O O . LYS A 1 91 ? 15.562 -11.562 6.762 1 98.5 91 LYS A O 1
ATOM 757 N N . LEU A 1 92 ? 16.297 -11.188 4.711 1 98.12 92 LEU A N 1
ATOM 758 C CA . LEU A 1 92 ? 16.688 -9.82 5.027 1 98.12 92 LEU A CA 1
ATOM 759 C C . LEU A 1 92 ? 15.477 -8.969 5.371 1 98.12 92 LEU A C 1
ATOM 761 O O . LEU A 1 92 ? 15.516 -8.172 6.312 1 98.12 92 LEU A O 1
ATOM 765 N N . LEU A 1 93 ? 14.445 -9.117 4.625 1 98.25 93 LEU A N 1
ATOM 766 C CA . LEU A 1 93 ? 13.203 -8.398 4.91 1 98.25 93 LEU A CA 1
ATOM 767 C C . LEU A 1 93 ? 12.648 -8.797 6.273 1 98.25 93 LEU A C 1
ATOM 769 O O . LEU A 1 93 ? 12.242 -7.93 7.055 1 98.25 93 LEU A O 1
ATOM 773 N N . ALA A 1 94 ? 12.664 -10.078 6.559 1 98.19 94 ALA A N 1
ATOM 774 C CA . ALA A 1 94 ? 12.18 -10.57 7.848 1 98.19 94 ALA A CA 1
ATOM 775 C C . ALA A 1 94 ? 12.992 -9.977 8.992 1 98.19 94 ALA A C 1
ATOM 777 O O . ALA A 1 94 ? 12.438 -9.578 10.016 1 98.19 94 ALA A O 1
ATOM 778 N N . ARG A 1 95 ? 14.266 -9.906 8.844 1 97.31 95 ARG A N 1
ATOM 779 C CA . ARG A 1 95 ? 15.141 -9.336 9.867 1 97.31 95 ARG A CA 1
ATOM 780 C C . ARG A 1 95 ? 14.852 -7.855 10.07 1 97.31 95 ARG A C 1
ATOM 782 O O . ARG A 1 95 ? 14.875 -7.359 11.195 1 97.31 95 ARG A O 1
ATOM 789 N N . GLY A 1 96 ? 14.672 -7.184 8.945 1 96 96 GLY A N 1
ATOM 790 C CA . GLY A 1 96 ? 14.281 -5.785 9.055 1 96 96 GLY A CA 1
ATOM 791 C C . GLY A 1 96 ? 13 -5.578 9.836 1 96 96 GLY A C 1
ATOM 792 O O . GLY A 1 96 ? 12.906 -4.668 10.656 1 96 96 GLY A O 1
ATOM 793 N N . ALA A 1 97 ? 12.008 -6.355 9.594 1 95.88 97 ALA A N 1
ATOM 794 C CA . ALA A 1 97 ? 10.727 -6.281 10.297 1 95.88 97 ALA A CA 1
ATOM 795 C C . ALA A 1 97 ? 10.898 -6.559 11.781 1 95.88 97 ALA A C 1
ATOM 797 O O . ALA A 1 97 ? 10.18 -5.996 12.617 1 95.88 97 ALA A O 1
ATOM 798 N N . GLU A 1 98 ? 11.828 -7.371 12.141 1 94.19 98 GLU A N 1
ATOM 799 C CA . GLU A 1 98 ? 12.086 -7.723 13.531 1 94.19 98 GLU A CA 1
ATOM 800 C C . GLU A 1 98 ? 12.812 -6.594 14.258 1 94.19 98 GLU A C 1
ATOM 802 O O . GLU A 1 98 ? 12.664 -6.441 15.477 1 94.19 98 GLU A O 1
ATOM 807 N N . ALA A 1 99 ? 13.562 -5.805 13.617 1 90.06 99 ALA A N 1
ATOM 808 C CA . ALA A 1 99 ? 14.375 -4.75 14.211 1 90.06 99 ALA A CA 1
ATOM 809 C C . ALA A 1 99 ? 13.516 -3.584 14.68 1 90.06 99 ALA A C 1
ATOM 811 O O . ALA A 1 99 ? 13.961 -2.746 15.469 1 90.06 99 ALA A O 1
ATOM 812 N N . GLY A 1 100 ? 12.281 -3.461 14.297 1 84.56 100 GLY A N 1
ATOM 813 C CA . GLY A 1 100 ? 11.312 -2.539 14.867 1 84.56 100 GLY A CA 1
ATOM 814 C C . GLY A 1 100 ? 11.172 -1.25 14.078 1 84.56 100 GLY A C 1
ATOM 815 O O . GLY A 1 100 ? 10.266 -0.455 14.336 1 84.56 100 GLY A O 1
ATOM 816 N N . ASP A 1 101 ? 11.961 -0.852 13.164 1 86.31 101 ASP A N 1
ATOM 817 C CA . ASP A 1 101 ? 11.852 0.364 12.359 1 86.31 101 ASP A CA 1
ATOM 818 C C . ASP A 1 101 ? 11.516 0.036 10.906 1 86.31 101 ASP A C 1
ATOM 820 O O . ASP A 1 101 ? 12.055 0.65 9.984 1 86.31 101 ASP A O 1
ATOM 824 N N . PHE A 1 102 ? 10.641 -0.967 10.766 1 93 102 PHE A N 1
ATOM 825 C CA . PHE A 1 102 ? 10.234 -1.438 9.445 1 93 102 PHE A CA 1
ATOM 826 C C . PHE A 1 102 ? 8.781 -1.076 9.164 1 93 102 PHE A C 1
ATOM 828 O O . PHE A 1 102 ? 7.871 -1.605 9.805 1 93 102 PHE A O 1
ATOM 835 N N . TYR A 1 103 ? 8.586 -0.27 8.172 1 91.62 103 TYR A N 1
ATOM 836 C CA . TYR A 1 103 ? 7.242 0.233 7.922 1 91.62 103 TYR A CA 1
ATOM 837 C C . TYR A 1 103 ? 6.77 -0.137 6.52 1 91.62 103 TYR A C 1
ATOM 839 O O . TYR A 1 103 ? 5.816 0.45 6.004 1 91.62 103 TYR A O 1
ATOM 847 N N . GLY A 1 104 ? 7.453 -1.088 5.867 1 94.5 104 GLY A N 1
ATOM 848 C CA . GLY A 1 104 ? 7.059 -1.495 4.531 1 94.5 104 GLY A CA 1
ATOM 849 C C . GLY A 1 104 ? 7.797 -0.748 3.436 1 94.5 104 GLY A C 1
ATOM 850 O O . GLY A 1 104 ? 8.922 -0.276 3.646 1 94.5 104 GLY A O 1
ATOM 851 N N . CYS A 1 105 ? 7.234 -0.745 2.309 1 96.5 105 CYS A N 1
ATOM 852 C CA . CYS A 1 105 ? 7.891 -0.123 1.164 1 96.5 105 CYS A CA 1
ATOM 853 C C . CYS A 1 105 ? 7.816 1.396 1.252 1 96.5 105 CYS A C 1
ATOM 855 O O . CYS A 1 105 ? 6.727 1.967 1.31 1 96.5 105 CYS A O 1
ATOM 857 N N . PRO A 1 106 ? 8.898 2.096 1.213 1 95.12 106 PRO A N 1
ATOM 858 C CA . PRO A 1 106 ? 8.875 3.553 1.353 1 95.12 106 PRO A CA 1
ATOM 859 C C . PRO A 1 106 ? 8.172 4.246 0.186 1 95.12 106 PRO A C 1
ATOM 861 O O . PRO A 1 106 ? 7.621 5.336 0.351 1 95.12 106 PRO A O 1
ATOM 864 N N . PHE A 1 107 ? 8.18 3.658 -0.97 1 95.75 107 PHE A N 1
ATOM 865 C CA . PHE A 1 107 ? 7.602 4.281 -2.154 1 95.75 107 PHE A CA 1
ATOM 866 C C . PHE A 1 107 ? 6.078 4.215 -2.113 1 95.75 107 PHE A C 1
ATOM 868 O O . PHE A 1 107 ? 5.402 5.23 -2.303 1 95.75 107 PHE A O 1
ATOM 875 N N . SER A 1 108 ? 5.602 2.975 -1.842 1 94.19 108 SER A N 1
ATOM 876 C CA . SER A 1 108 ? 4.152 2.812 -1.802 1 94.19 108 SER A CA 1
ATOM 877 C C . SER A 1 108 ? 3.545 3.555 -0.616 1 94.19 108 SER A C 1
ATOM 879 O O . SER A 1 108 ? 2.434 4.078 -0.708 1 94.19 108 SER A O 1
ATOM 881 N N . ASN A 1 109 ? 4.277 3.592 0.491 1 90.88 109 ASN A N 1
ATOM 882 C CA . ASN A 1 109 ? 3.826 4.375 1.637 1 90.88 109 ASN A CA 1
ATOM 883 C C . ASN A 1 109 ? 3.684 5.852 1.285 1 90.88 109 ASN A C 1
ATOM 885 O O . ASN A 1 109 ? 2.682 6.48 1.628 1 90.88 109 ASN A O 1
ATOM 889 N N . LEU A 1 110 ? 4.703 6.371 0.709 1 90.5 110 LEU A N 1
ATOM 890 C CA . LEU A 1 110 ? 4.676 7.781 0.347 1 90.5 110 LEU A CA 1
ATOM 891 C C . LEU A 1 110 ? 3.582 8.062 -0.679 1 90.5 110 LEU A C 1
ATOM 893 O O . LEU A 1 110 ? 2.896 9.078 -0.601 1 90.5 110 LEU A O 1
ATOM 897 N N . PHE A 1 111 ? 3.383 7.16 -1.582 1 90.69 111 PHE A N 1
ATOM 898 C CA . PHE A 1 111 ? 2.336 7.316 -2.586 1 90.69 111 PHE A CA 1
ATOM 899 C C . PHE A 1 111 ? 0.963 7.398 -1.93 1 90.69 111 PHE A C 1
ATOM 901 O O . PHE A 1 111 ? 0.176 8.297 -2.232 1 90.69 111 PHE A O 1
ATOM 908 N N . ALA A 1 112 ? 0.691 6.453 -1.081 1 83.81 112 ALA A N 1
ATOM 909 C CA . ALA A 1 112 ? -0.624 6.348 -0.454 1 83.81 112 ALA A CA 1
ATOM 910 C C . ALA A 1 112 ? -0.959 7.613 0.331 1 83.81 112 ALA A C 1
ATOM 912 O O . ALA A 1 112 ? -2.133 7.949 0.507 1 83.81 112 ALA A O 1
ATOM 913 N N . GLN A 1 113 ? 0.016 8.32 0.688 1 74.19 113 GLN A N 1
ATOM 914 C CA . GLN A 1 113 ? -0.201 9.492 1.533 1 74.19 113 GLN A CA 1
ATOM 915 C C . GLN A 1 113 ? -0.222 10.766 0.703 1 74.19 113 GLN A C 1
ATOM 917 O O . GLN A 1 113 ? -0.557 11.844 1.214 1 74.19 113 GLN A O 1
ATOM 922 N N . THR A 1 114 ? 0.346 10.68 -0.516 1 68.19 114 THR A N 1
ATOM 923 C CA . THR A 1 114 ? 0.433 11.867 -1.354 1 68.19 114 THR A CA 1
ATOM 924 C C . THR A 1 114 ? -0.551 11.781 -2.518 1 68.19 114 THR A C 1
ATOM 926 O O . THR A 1 114 ? -0.446 12.547 -3.482 1 68.19 114 THR A O 1
ATOM 929 N N . LEU A 1 115 ? -1.612 10.672 -2.4 1 55.59 115 LEU A N 1
ATOM 930 C CA . LEU A 1 115 ? -2.537 10.164 -3.406 1 55.59 115 LEU A CA 1
ATOM 931 C C . LEU A 1 115 ? -2.799 11.211 -4.484 1 55.59 115 LEU A C 1
ATOM 933 O O . LEU A 1 115 ? -3.471 10.93 -5.477 1 55.59 115 LEU A O 1
ATOM 937 N N . HIS A 1 116 ? -2.691 12.422 -4.309 1 57.91 116 HIS A N 1
ATOM 938 C CA . HIS A 1 116 ? -3.232 13.227 -5.398 1 57.91 116 HIS A CA 1
ATOM 939 C C . HIS A 1 116 ? -2.617 14.625 -5.414 1 57.91 116 HIS A C 1
ATOM 941 O O . HIS A 1 116 ? -2.924 15.43 -6.293 1 57.91 116 HIS A O 1
ATOM 947 N N . GLU A 1 117 ? -1.597 14.773 -4.789 1 67.62 117 GLU A N 1
ATOM 948 C CA . GLU A 1 117 ? -1.345 16.203 -4.602 1 67.62 117 GLU A CA 1
ATOM 949 C C . GLU A 1 117 ? -0.006 16.609 -5.211 1 67.62 117 GLU A C 1
ATOM 951 O O . GLU A 1 117 ? 0.294 17.797 -5.316 1 67.62 117 GLU A O 1
ATOM 956 N N . SER A 1 118 ? 0.674 15.656 -5.906 1 82.62 118 SER A N 1
ATOM 957 C CA . SER A 1 118 ? 1.983 16.094 -6.387 1 82.62 118 SER A CA 1
ATOM 958 C C . SER A 1 118 ? 2.41 15.297 -7.617 1 82.62 118 SER A C 1
ATOM 960 O O . SER A 1 118 ? 3.016 14.234 -7.5 1 82.62 118 SER A O 1
ATOM 962 N N . PRO A 1 119 ? 2.137 15.906 -8.797 1 88.31 119 PRO A N 1
ATOM 963 C CA . PRO A 1 119 ? 2.586 15.242 -10.016 1 88.31 119 PRO A CA 1
ATOM 964 C C . PRO A 1 119 ? 4.094 15.008 -10.047 1 88.31 119 PRO A C 1
ATOM 966 O O . PRO A 1 119 ? 4.555 13.984 -10.562 1 88.31 119 PRO A O 1
ATOM 969 N N . ARG A 1 120 ? 4.766 15.93 -9.477 1 92.25 120 ARG A N 1
ATOM 970 C CA . ARG A 1 120 ? 6.219 15.805 -9.43 1 92.25 120 ARG A CA 1
ATOM 971 C C . ARG A 1 120 ? 6.637 14.594 -8.594 1 92.25 120 ARG A C 1
ATOM 973 O O . ARG A 1 120 ? 7.469 13.797 -9.023 1 92.25 120 ARG A O 1
ATOM 980 N N . LEU A 1 121 ? 6.117 14.477 -7.465 1 93 121 LEU A N 1
ATOM 981 C CA . LEU A 1 121 ? 6.441 13.359 -6.59 1 93 121 LEU A CA 1
ATOM 982 C C . LEU A 1 121 ? 5.996 12.039 -7.211 1 93 121 LEU A C 1
ATOM 984 O O . LEU A 1 121 ? 6.707 11.031 -7.117 1 93 121 LEU A O 1
ATOM 988 N N . ARG A 1 122 ? 4.898 12.094 -7.887 1 92.38 122 ARG A N 1
ATOM 989 C CA . ARG A 1 122 ? 4.422 10.891 -8.562 1 92.38 122 ARG A CA 1
ATOM 990 C C . ARG A 1 122 ? 5.402 10.445 -9.648 1 92.38 122 ARG A C 1
ATOM 992 O O . ARG A 1 122 ? 5.676 9.25 -9.797 1 92.38 122 ARG A O 1
ATOM 999 N N . GLY A 1 123 ? 5.816 11.367 -10.375 1 94.88 123 GLY A N 1
ATOM 1000 C CA . GLY A 1 123 ? 6.812 11.055 -11.391 1 94.88 123 GLY A CA 1
ATOM 1001 C C . GLY A 1 123 ? 8.094 10.492 -10.805 1 94.88 123 GLY A C 1
ATOM 1002 O O . GLY A 1 123 ? 8.672 9.555 -11.367 1 94.88 123 GLY A O 1
ATOM 1003 N N . GLU A 1 124 ? 8.508 11.055 -9.695 1 96.25 124 GLU A N 1
ATOM 1004 C CA . GLU A 1 124 ? 9.711 10.57 -9.023 1 96.25 124 GLU A CA 1
ATOM 1005 C C . GLU A 1 124 ? 9.531 9.141 -8.523 1 96.25 124 GLU A C 1
ATOM 1007 O O . GLU A 1 124 ? 10.438 8.312 -8.656 1 96.25 124 GLU A O 1
ATOM 1012 N N . LEU A 1 125 ? 8.43 8.883 -7.98 1 96.5 125 LEU A N 1
ATOM 1013 C CA . LEU A 1 125 ? 8.141 7.547 -7.477 1 96.5 125 LEU A CA 1
ATOM 1014 C C . LEU A 1 125 ? 8.109 6.531 -8.617 1 96.5 125 LEU A C 1
ATOM 1016 O O . LEU A 1 125 ? 8.719 5.465 -8.516 1 96.5 125 LEU A O 1
ATOM 1020 N N . ARG A 1 126 ? 7.457 6.902 -9.664 1 97.12 126 ARG A N 1
ATOM 1021 C CA . ARG A 1 126 ? 7.391 6.031 -10.828 1 97.12 126 ARG A CA 1
ATOM 1022 C C . ARG A 1 126 ? 8.789 5.742 -11.375 1 97.12 126 ARG A C 1
ATOM 1024 O O . ARG A 1 126 ? 9.125 4.59 -11.648 1 97.12 126 ARG A O 1
ATOM 1031 N N . GLY A 1 127 ? 9.5 6.777 -11.523 1 98.06 127 GLY A N 1
ATOM 1032 C CA . GLY A 1 127 ? 10.859 6.609 -12.008 1 98.06 127 GLY A CA 1
ATOM 1033 C C . GLY A 1 127 ? 11.703 5.715 -11.117 1 98.06 127 GLY A C 1
ATOM 1034 O O . GLY A 1 127 ? 12.477 4.895 -11.617 1 98.06 127 GLY A O 1
ATOM 1035 N N . ALA A 1 128 ? 11.586 5.891 -9.852 1 98.5 128 ALA A N 1
ATOM 1036 C CA . ALA A 1 128 ? 12.344 5.078 -8.898 1 98.5 128 ALA A CA 1
ATOM 1037 C C . ALA A 1 128 ? 11.992 3.6 -9.039 1 98.5 128 ALA A C 1
ATOM 1039 O O . ALA A 1 128 ? 12.883 2.754 -9.148 1 98.5 128 ALA A O 1
ATOM 1040 N N . VAL A 1 129 ? 10.75 3.297 -9.086 1 98.69 129 VAL A N 1
ATOM 1041 C CA . VAL A 1 129 ? 10.297 1.913 -9.172 1 98.69 129 VAL A CA 1
ATOM 1042 C C . VAL A 1 129 ? 10.727 1.308 -10.508 1 98.69 129 VAL A C 1
ATOM 1044 O O . VAL A 1 129 ? 11.18 0.16 -10.562 1 98.69 129 VAL A O 1
ATOM 1047 N N . GLU A 1 130 ? 10.633 2.07 -11.555 1 98.56 130 GLU A N 1
ATOM 1048 C CA . GLU A 1 130 ? 11.047 1.595 -12.875 1 98.56 130 GLU A CA 1
ATOM 1049 C C . GLU A 1 130 ? 12.531 1.251 -12.898 1 98.56 130 GLU A C 1
ATOM 1051 O O . GLU A 1 130 ? 12.93 0.245 -13.484 1 98.56 130 GLU A O 1
ATOM 1056 N N . GLU A 1 131 ? 13.297 2.062 -12.297 1 98.88 131 GLU A N 1
ATOM 1057 C CA . GLU A 1 131 ? 14.727 1.783 -12.25 1 98.88 131 GLU A CA 1
ATOM 1058 C C . GLU A 1 131 ? 15.016 0.513 -11.453 1 98.88 131 GLU A C 1
ATOM 1060 O O . GLU A 1 131 ? 15.867 -0.287 -11.836 1 98.88 131 GLU A O 1
ATOM 1065 N N . ILE A 1 132 ? 14.336 0.329 -10.367 1 98.88 132 ILE A N 1
ATOM 1066 C CA . ILE A 1 132 ? 14.516 -0.861 -9.547 1 98.88 132 ILE A CA 1
ATOM 1067 C C . ILE A 1 132 ? 14.125 -2.104 -10.344 1 98.88 132 ILE A C 1
ATOM 1069 O O . ILE A 1 132 ? 14.859 -3.096 -10.359 1 98.88 132 ILE A O 1
ATOM 1073 N N . ILE A 1 133 ? 13.039 -1.989 -11.023 1 98.81 133 ILE A N 1
ATOM 1074 C CA . ILE A 1 133 ? 12.562 -3.107 -11.828 1 98.81 133 ILE A CA 1
ATOM 1075 C C . ILE A 1 133 ? 13.57 -3.412 -12.93 1 98.81 133 ILE A C 1
ATOM 1077 O O . ILE A 1 133 ? 13.812 -4.578 -13.258 1 98.81 133 ILE A O 1
ATOM 1081 N N . ASN A 1 134 ? 14.141 -2.383 -13.5 1 98.81 134 ASN A N 1
ATOM 1082 C CA . ASN A 1 134 ? 15.148 -2.574 -14.531 1 98.81 134 ASN A CA 1
ATOM 1083 C C . ASN A 1 134 ? 16.359 -3.326 -14 1 98.81 134 ASN A C 1
ATOM 1085 O O . ASN A 1 134 ? 16.922 -4.18 -14.688 1 98.81 134 ASN A O 1
ATOM 1089 N N . VAL A 1 135 ? 16.766 -3.033 -12.828 1 98.88 135 VAL A N 1
ATOM 1090 C CA . VAL A 1 135 ? 17.875 -3.738 -12.195 1 98.88 135 VAL A CA 1
ATOM 1091 C C . VAL A 1 135 ? 17.516 -5.211 -12.008 1 98.88 135 VAL A C 1
ATOM 1093 O O . VAL A 1 135 ? 18.312 -6.098 -12.312 1 98.88 135 VAL A O 1
ATOM 1096 N N . MET A 1 136 ? 16.328 -5.441 -11.562 1 98.69 136 MET A N 1
ATOM 1097 C CA . MET A 1 136 ? 15.867 -6.812 -11.367 1 98.69 136 MET A CA 1
ATOM 1098 C C . MET A 1 136 ? 15.734 -7.543 -12.695 1 98.69 136 MET A C 1
ATOM 1100 O O . MET A 1 136 ? 16.016 -8.742 -12.781 1 98.69 136 MET A O 1
ATOM 1104 N N . ALA A 1 137 ? 15.289 -6.793 -13.711 1 98.62 137 ALA A N 1
ATOM 1105 C CA . ALA A 1 137 ? 15.148 -7.383 -15.039 1 98.62 137 ALA A CA 1
ATOM 1106 C C . ALA A 1 137 ? 16.5 -7.832 -15.594 1 98.62 137 ALA A C 1
ATOM 1108 O O . A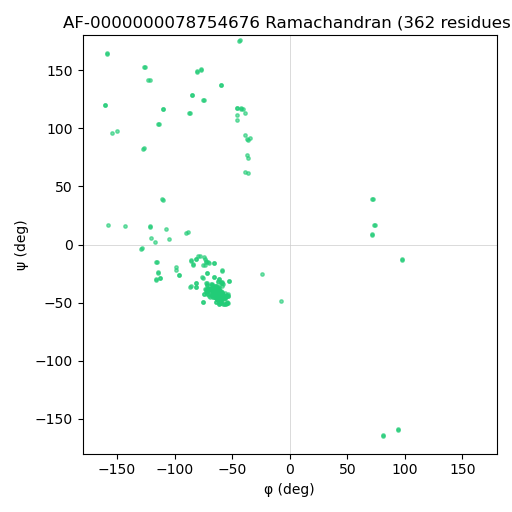LA A 1 137 ? 16.594 -8.898 -16.203 1 98.62 137 ALA A O 1
ATOM 1109 N N . ALA A 1 138 ? 17.469 -7.039 -15.367 1 98.62 138 ALA A N 1
ATOM 1110 C CA . ALA A 1 138 ? 18.812 -7.406 -15.805 1 98.62 138 ALA A CA 1
ATOM 1111 C C . ALA A 1 138 ? 19.297 -8.656 -15.086 1 98.62 138 ALA A C 1
ATOM 1113 O O . ALA A 1 138 ? 19.922 -9.531 -15.695 1 98.62 138 ALA A O 1
ATOM 1114 N N . PHE A 1 139 ? 19.016 -8.766 -13.891 1 98.5 139 PHE A N 1
ATOM 1115 C CA . PHE A 1 139 ? 19.422 -9.898 -13.07 1 98.5 139 PHE A CA 1
ATOM 1116 C C . PHE A 1 139 ? 18.688 -11.164 -13.484 1 98.5 139 PHE A C 1
ATOM 1118 O O . PHE A 1 139 ? 19.312 -12.219 -13.648 1 98.5 139 PHE A O 1
ATOM 1125 N N . LEU A 1 140 ? 17.375 -11.031 -13.688 1 97.88 140 LEU A N 1
ATOM 1126 C CA . LEU A 1 140 ? 16.531 -12.195 -13.953 1 97.88 140 LEU A CA 1
ATOM 1127 C C . LEU A 1 140 ? 16.547 -12.539 -15.438 1 97.88 140 LEU A C 1
ATOM 1129 O O . LEU A 1 140 ? 16.109 -13.633 -15.828 1 97.88 140 LEU A O 1
ATOM 1133 N N . GLY A 1 141 ? 17.031 -11.664 -16.297 1 97.19 141 GLY A N 1
ATOM 1134 C CA . GLY A 1 141 ? 17.109 -11.867 -17.734 1 97.19 141 GLY A CA 1
ATOM 1135 C C . GLY A 1 141 ? 15.758 -11.758 -18.422 1 97.19 141 GLY A C 1
ATOM 1136 O O . GLY A 1 141 ? 15.586 -12.242 -19.547 1 97.19 141 GLY A O 1
ATOM 1137 N N . ASP A 1 142 ? 14.812 -11.164 -17.703 1 96.69 142 ASP A N 1
ATOM 1138 C CA . ASP A 1 142 ? 13.438 -11.109 -18.203 1 96.69 142 ASP A CA 1
ATOM 1139 C C . ASP A 1 142 ? 12.641 -10.008 -17.5 1 96.69 142 ASP A C 1
ATOM 1141 O O . ASP A 1 142 ? 12.477 -10.031 -16.281 1 96.69 142 ASP A O 1
ATOM 1145 N N . ALA A 1 143 ? 12.141 -9.047 -18.297 1 96.81 143 ALA A N 1
ATOM 1146 C CA . ALA A 1 143 ? 11.414 -7.895 -17.766 1 96.81 143 ALA A CA 1
ATOM 1147 C C . ALA A 1 143 ? 10.117 -8.328 -17.094 1 96.81 143 ALA A C 1
ATOM 1149 O O . ALA A 1 143 ? 9.711 -7.746 -16.078 1 96.81 143 ALA A O 1
ATOM 1150 N N . GLN A 1 144 ? 9.477 -9.305 -17.609 1 95.19 144 GLN A N 1
ATOM 1151 C CA . GLN A 1 144 ? 8.219 -9.773 -17.031 1 95.19 144 GLN A CA 1
ATOM 1152 C C . GLN A 1 144 ? 8.445 -10.445 -15.688 1 95.19 144 GLN A C 1
ATOM 1154 O O . GLN A 1 144 ? 7.664 -10.258 -14.758 1 95.19 144 GLN A O 1
ATOM 1159 N N . ARG A 1 145 ? 9.5 -11.203 -15.594 1 96.38 145 ARG A N 1
ATOM 1160 C CA . ARG A 1 145 ? 9.844 -11.828 -14.32 1 96.38 145 ARG A CA 1
ATOM 1161 C C . ARG A 1 145 ? 10.164 -10.781 -13.258 1 96.38 145 ARG A C 1
ATOM 1163 O O . ARG A 1 145 ? 9.797 -10.938 -12.094 1 96.38 145 ARG A O 1
ATOM 1170 N N . ALA A 1 146 ? 10.828 -9.766 -13.703 1 98.12 146 ALA A N 1
ATOM 1171 C CA . ALA A 1 146 ? 11.164 -8.68 -12.781 1 98.12 146 ALA A CA 1
ATOM 1172 C C . ALA A 1 146 ? 9.906 -7.973 -12.289 1 98.12 146 ALA A C 1
ATOM 1174 O O . ALA A 1 146 ? 9.781 -7.664 -11.102 1 98.12 146 ALA A O 1
ATOM 1175 N N . GLN A 1 147 ? 8.984 -7.73 -13.211 1 98 147 GLN A N 1
ATOM 1176 C CA . GLN A 1 147 ? 7.707 -7.117 -12.844 1 98 147 GLN A CA 1
ATOM 1177 C C . GLN A 1 147 ? 6.941 -7.988 -11.852 1 98 147 GLN A C 1
ATOM 1179 O O . GLN A 1 147 ? 6.414 -7.488 -10.859 1 98 147 GLN A O 1
ATOM 1184 N N . THR A 1 148 ? 6.883 -9.266 -12.133 1 97.62 148 THR A N 1
ATOM 1185 C CA . THR A 1 148 ? 6.203 -10.211 -11.258 1 97.62 148 THR A CA 1
ATOM 1186 C C . THR A 1 148 ? 6.836 -10.203 -9.867 1 97.62 148 THR A C 1
ATOM 1188 O O . THR A 1 148 ? 6.129 -10.117 -8.859 1 97.62 148 THR A O 1
ATOM 1191 N N . ALA A 1 149 ? 8.141 -10.242 -9.852 1 98.44 149 ALA A N 1
ATOM 1192 C CA . ALA A 1 149 ? 8.859 -10.289 -8.586 1 98.44 149 ALA A CA 1
ATOM 1193 C C . ALA A 1 149 ? 8.594 -9.031 -7.758 1 98.44 149 ALA A C 1
ATOM 1195 O O . ALA A 1 149 ? 8.305 -9.117 -6.562 1 98.44 149 ALA A O 1
ATOM 1196 N N . PHE A 1 150 ? 8.688 -7.883 -8.383 1 98.81 150 PHE A N 1
ATOM 1197 C CA . PHE A 1 150 ? 8.531 -6.641 -7.637 1 98.81 150 PHE A CA 1
ATOM 1198 C C . PHE A 1 150 ? 7.082 -6.43 -7.227 1 98.81 150 PHE A C 1
ATOM 1200 O O . PHE A 1 150 ? 6.805 -5.895 -6.152 1 98.81 150 PHE A O 1
ATOM 1207 N N . THR A 1 151 ? 6.121 -6.848 -8.062 1 98.81 151 THR A N 1
ATOM 1208 C CA . THR A 1 151 ? 4.715 -6.816 -7.684 1 98.81 151 THR A CA 1
ATOM 1209 C C . THR A 1 151 ? 4.473 -7.652 -6.43 1 98.81 151 THR A C 1
ATOM 1211 O O . THR A 1 151 ? 3.809 -7.203 -5.496 1 98.81 151 THR A O 1
ATOM 1214 N N . TYR A 1 152 ? 5.016 -8.812 -6.414 1 98.69 152 TYR A N 1
ATOM 1215 C CA . TYR A 1 152 ? 4.828 -9.68 -5.258 1 98.69 152 TYR A CA 1
ATOM 1216 C C . TYR A 1 152 ? 5.508 -9.094 -4.023 1 98.69 152 TYR A C 1
ATOM 1218 O O . TYR A 1 152 ? 4.984 -9.203 -2.912 1 98.69 152 TYR A O 1
ATOM 1226 N N . TYR A 1 153 ? 6.688 -8.539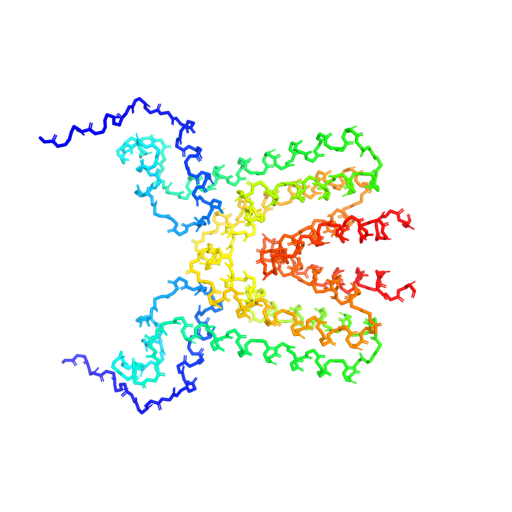 -4.254 1 98.81 153 TYR A N 1
ATOM 1227 C CA . TYR A 1 153 ? 7.371 -7.836 -3.172 1 98.81 153 TYR A CA 1
ATOM 1228 C C . TYR A 1 153 ? 6.473 -6.766 -2.562 1 98.81 153 TYR A C 1
ATOM 1230 O O . TYR A 1 153 ? 6.34 -6.68 -1.34 1 98.81 153 TYR A O 1
ATOM 1238 N N . GLU A 1 154 ? 5.891 -5.914 -3.414 1 98.75 154 GLU A N 1
ATOM 1239 C CA . GLU A 1 154 ? 4.996 -4.875 -2.914 1 98.75 154 GLU A CA 1
ATOM 1240 C C . GLU A 1 154 ? 3.82 -5.48 -2.152 1 98.75 154 GLU A C 1
ATOM 1242 O O . GLU A 1 154 ? 3.41 -4.957 -1.115 1 98.75 154 GLU A O 1
ATOM 1247 N N . GLY A 1 155 ? 3.24 -6.555 -2.693 1 98.75 155 GLY A N 1
ATOM 1248 C CA . GLY A 1 155 ? 2.188 -7.254 -1.972 1 98.75 155 GLY A CA 1
ATOM 1249 C C . GLY A 1 155 ? 2.633 -7.762 -0.614 1 98.75 155 GLY A C 1
ATOM 1250 O O . GLY A 1 155 ? 1.883 -7.684 0.362 1 98.75 155 GLY A O 1
ATOM 1251 N N . THR A 1 156 ? 3.812 -8.297 -0.549 1 98.88 156 THR A N 1
ATOM 1252 C CA . THR A 1 156 ? 4.375 -8.812 0.693 1 98.88 156 THR A CA 1
ATOM 1253 C C . THR A 1 156 ? 4.5 -7.707 1.734 1 98.88 156 THR A C 1
ATOM 1255 O O . THR A 1 156 ? 4.086 -7.875 2.883 1 98.88 156 THR A O 1
ATOM 1258 N N . MET A 1 157 ? 5.039 -6.609 1.296 1 97.75 157 MET A N 1
ATOM 1259 C CA . MET A 1 157 ? 5.172 -5.465 2.193 1 97.75 157 MET A CA 1
ATOM 1260 C C . MET A 1 157 ? 3.809 -5.008 2.699 1 97.75 157 MET A C 1
ATOM 1262 O O . MET A 1 157 ? 3.633 -4.773 3.896 1 97.75 157 MET A O 1
ATOM 1266 N N . THR A 1 158 ? 2.91 -4.891 1.819 1 97.31 158 THR A N 1
ATOM 1267 C CA . THR A 1 158 ? 1.562 -4.445 2.156 1 97.31 158 THR A CA 1
ATOM 1268 C C . THR A 1 158 ? 0.891 -5.43 3.111 1 97.31 158 THR A C 1
ATOM 1270 O O . THR A 1 158 ? 0.28 -5.02 4.102 1 97.31 158 THR A O 1
ATOM 1273 N N . MET A 1 159 ? 1.025 -6.715 2.85 1 98.19 159 MET A N 1
ATOM 1274 C CA . MET A 1 159 ? 0.403 -7.734 3.693 1 98.19 159 MET A CA 1
ATOM 1275 C C . MET A 1 159 ? 1.03 -7.746 5.082 1 98.19 159 MET A C 1
ATOM 1277 O O . MET A 1 159 ? 0.342 -7.984 6.078 1 98.19 159 MET A O 1
ATOM 1281 N N . TYR A 1 160 ? 2.316 -7.566 5.129 1 97.19 160 TYR A N 1
ATOM 1282 C CA . TYR A 1 160 ? 2.939 -7.441 6.441 1 97.19 160 TYR A CA 1
ATOM 1283 C C . TYR A 1 160 ? 2.311 -6.305 7.238 1 97.19 160 TYR A C 1
ATOM 1285 O O . TYR A 1 160 ? 2 -6.465 8.422 1 97.19 160 TYR A O 1
ATOM 1293 N N . ASN A 1 161 ? 2.133 -5.211 6.598 1 94.38 161 ASN A N 1
ATOM 1294 C CA . ASN A 1 161 ? 1.559 -4.047 7.258 1 94.38 161 ASN A CA 1
ATOM 1295 C C . ASN A 1 161 ? 0.117 -4.301 7.688 1 94.38 161 ASN A C 1
ATOM 1297 O O . ASN A 1 161 ? -0.275 -3.947 8.805 1 94.38 161 ASN A O 1
ATOM 1301 N N . LEU A 1 162 ? -0.625 -4.895 6.895 1 95.62 162 LEU A N 1
ATOM 1302 C CA . LEU A 1 162 ? -2.041 -5.113 7.176 1 95.62 162 LEU A CA 1
ATOM 1303 C C . LEU A 1 162 ? -2.221 -6.176 8.25 1 95.62 162 LEU A C 1
ATOM 1305 O O . LEU A 1 162 ? -3.131 -6.078 9.078 1 95.62 162 LEU A O 1
ATOM 1309 N N . THR A 1 163 ? -1.309 -7.176 8.289 1 96.06 163 THR A N 1
ATOM 1310 C CA . THR A 1 163 ? -1.604 -8.344 9.109 1 96.06 163 THR A CA 1
ATOM 1311 C C . THR A 1 163 ? -0.621 -8.445 10.273 1 96.06 163 THR A C 1
ATOM 1313 O O . THR A 1 163 ? -0.89 -9.133 11.266 1 96.06 163 THR A O 1
ATOM 1316 N N . GLY A 1 164 ? 0.522 -7.855 10.07 1 93.69 164 GLY A N 1
ATOM 1317 C CA . GLY A 1 164 ? 1.585 -8.039 11.047 1 93.69 164 GLY A CA 1
ATOM 1318 C C . GLY A 1 164 ? 2.182 -9.43 11.023 1 93.69 164 GLY A C 1
ATOM 1319 O O . GLY A 1 164 ? 2.977 -9.789 11.898 1 93.69 164 GLY A O 1
ATOM 1320 N N . ASP A 1 165 ? 1.842 -10.258 10.062 1 96.19 165 ASP A N 1
ATOM 1321 C CA . ASP A 1 165 ? 2.271 -11.656 9.977 1 96.19 165 ASP A CA 1
ATOM 1322 C C . ASP A 1 165 ? 3.615 -11.773 9.266 1 96.19 165 ASP A C 1
ATOM 1324 O O . ASP A 1 165 ? 3.691 -11.609 8.047 1 96.19 165 ASP A O 1
ATOM 1328 N N . LYS A 1 166 ? 4.656 -12.172 9.961 1 96.75 166 LYS A N 1
ATOM 1329 C CA . LYS A 1 166 ? 6.004 -12.227 9.406 1 96.75 166 LYS A CA 1
ATOM 1330 C C . LYS A 1 166 ? 6.156 -13.414 8.453 1 96.75 166 LYS A C 1
ATOM 1332 O O . LYS A 1 166 ? 7.117 -13.477 7.684 1 96.75 166 LYS A O 1
ATOM 1337 N N . ARG A 1 167 ? 5.234 -14.359 8.375 1 97.44 167 ARG A N 1
ATOM 1338 C CA . ARG A 1 167 ? 5.309 -15.508 7.477 1 97.44 167 ARG A CA 1
ATOM 1339 C C . ARG A 1 167 ? 5.223 -15.07 6.016 1 97.44 167 ARG A C 1
ATOM 1341 O O . ARG A 1 167 ? 5.566 -15.828 5.113 1 97.44 167 ARG A O 1
ATOM 1348 N N . VAL A 1 168 ? 4.781 -13.828 5.809 1 98.69 168 VAL A N 1
ATOM 1349 C CA . VAL A 1 168 ? 4.641 -13.312 4.449 1 98.69 168 VAL A CA 1
ATOM 1350 C C . VAL A 1 168 ? 6.004 -13.297 3.76 1 98.69 168 VAL A C 1
ATOM 1352 O O . VAL A 1 168 ? 6.09 -13.461 2.539 1 98.69 168 VAL A O 1
ATOM 1355 N N . PHE A 1 169 ? 7.055 -13.125 4.574 1 98.69 169 PHE A N 1
ATOM 1356 C CA . PHE A 1 169 ? 8.383 -13.047 3.977 1 98.69 169 PHE A CA 1
ATOM 1357 C C . PHE A 1 169 ? 8.852 -14.43 3.521 1 98.69 169 PHE A C 1
ATOM 1359 O O . PHE A 1 169 ? 9.422 -14.57 2.439 1 98.69 169 PHE A O 1
ATOM 1366 N N . ALA A 1 170 ? 8.633 -15.43 4.316 1 98.25 170 ALA A N 1
ATOM 1367 C CA . ALA A 1 170 ? 8.938 -16.797 3.9 1 98.25 170 ALA A CA 1
ATOM 1368 C C . ALA A 1 170 ? 8.117 -17.203 2.682 1 98.25 170 ALA A C 1
ATOM 1370 O O . ALA A 1 170 ? 8.609 -17.891 1.792 1 98.25 170 ALA A O 1
ATOM 1371 N N . ARG A 1 171 ? 6.887 -16.797 2.646 1 97.81 171 ARG A N 1
ATOM 1372 C CA . ARG A 1 171 ? 6.023 -17.078 1.505 1 97.81 171 ARG A CA 1
ATOM 1373 C C . ARG A 1 171 ? 6.559 -16.422 0.236 1 97.81 171 ARG A C 1
ATOM 1375 O O . ARG A 1 171 ? 6.438 -16.984 -0.856 1 97.81 171 ARG A O 1
ATOM 1382 N N . LEU A 1 172 ? 7.102 -15.195 0.389 1 98.56 172 LEU A N 1
ATOM 1383 C CA . LEU A 1 172 ? 7.734 -14.547 -0.753 1 98.56 172 LEU A CA 1
ATOM 1384 C C . LEU A 1 172 ? 8.797 -15.445 -1.367 1 98.56 172 LEU A C 1
ATOM 1386 O O . LEU A 1 172 ? 8.812 -15.656 -2.582 1 98.56 172 LEU A O 1
ATOM 1390 N N . ALA A 1 173 ? 9.688 -15.961 -0.549 1 98.12 173 ALA A N 1
ATOM 1391 C CA . ALA A 1 173 ? 10.75 -16.828 -1.039 1 98.12 173 ALA A CA 1
ATOM 1392 C C . ALA A 1 173 ? 10.18 -18.062 -1.742 1 98.12 173 ALA A C 1
ATOM 1394 O O . ALA A 1 173 ? 10.609 -18.406 -2.842 1 98.12 173 ALA A O 1
ATOM 1395 N N . GLU A 1 174 ? 9.203 -18.672 -1.151 1 95.81 174 GLU A N 1
ATOM 1396 C CA . GLU A 1 174 ? 8.609 -19.891 -1.693 1 95.81 174 GLU A CA 1
ATOM 1397 C C . GLU A 1 174 ? 7.883 -19.609 -3.006 1 95.81 174 GLU A C 1
ATOM 1399 O O . GLU A 1 174 ? 8.047 -20.359 -3.979 1 95.81 174 GLU A O 1
ATOM 1404 N N . ASP A 1 175 ? 7.133 -18.562 -3.004 1 95.62 175 ASP A N 1
ATOM 1405 C CA . ASP A 1 175 ? 6.332 -18.25 -4.188 1 95.62 175 ASP A CA 1
ATOM 1406 C C . ASP A 1 175 ? 7.223 -17.844 -5.355 1 95.62 175 ASP A C 1
ATOM 1408 O O . ASP A 1 175 ? 6.941 -18.172 -6.508 1 95.62 175 ASP A O 1
ATOM 1412 N N . MET A 1 176 ? 8.281 -17.094 -5.055 1 95.88 176 MET A N 1
ATOM 1413 C CA . MET A 1 176 ? 9.211 -16.719 -6.121 1 95.88 176 MET A CA 1
ATOM 1414 C C . MET A 1 176 ? 9.93 -17.953 -6.664 1 95.88 176 MET A C 1
ATOM 1416 O O . MET A 1 176 ? 10.18 -18.047 -7.867 1 95.88 176 MET A O 1
ATOM 1420 N N . ARG A 1 177 ? 10.289 -18.875 -5.797 1 92.94 177 ARG A N 1
ATOM 1421 C CA . ARG A 1 177 ? 10.898 -20.125 -6.234 1 92.94 177 ARG A CA 1
ATOM 1422 C C . ARG A 1 177 ? 10.008 -20.844 -7.238 1 92.94 177 ARG A C 1
ATOM 1424 O O . ARG A 1 177 ? 10.477 -21.281 -8.289 1 92.94 177 ARG A O 1
ATOM 1431 N N . VAL A 1 178 ? 8.797 -20.938 -6.973 1 88.94 178 VAL A N 1
ATOM 1432 C CA . VAL A 1 178 ? 7.844 -21.672 -7.797 1 88.94 178 VAL A CA 1
ATOM 1433 C C . VAL A 1 178 ? 7.578 -20.906 -9.086 1 88.94 178 VAL A C 1
ATOM 1435 O O . VAL A 1 178 ? 7.574 -21.484 -10.172 1 88.94 178 VAL A O 1
ATOM 1438 N N . MET A 1 179 ? 7.496 -19.641 -8.992 1 87.5 179 MET A N 1
ATOM 1439 C CA . MET A 1 179 ? 7.016 -18.844 -10.109 1 87.5 179 MET A CA 1
ATOM 1440 C C . MET A 1 179 ? 8.156 -18.5 -11.055 1 87.5 179 MET A C 1
ATOM 1442 O O . MET A 1 179 ? 7.965 -18.438 -12.273 1 87.5 179 MET A O 1
ATOM 1446 N N . LEU A 1 180 ? 9.281 -18.266 -10.469 1 87.62 180 LEU A N 1
ATOM 1447 C CA . LEU A 1 180 ? 10.297 -17.641 -11.305 1 87.62 180 LEU A CA 1
ATOM 1448 C C . LEU A 1 180 ? 11.492 -18.578 -11.492 1 87.62 180 LEU A C 1
ATOM 1450 O O . LEU A 1 180 ? 12.289 -18.391 -12.422 1 87.62 180 LEU A O 1
ATOM 1454 N N . CYS A 1 181 ? 11.586 -19.578 -10.695 1 81.62 181 CYS A N 1
ATOM 1455 C CA . CYS A 1 181 ? 12.812 -20.375 -10.742 1 81.62 181 CYS A CA 1
ATOM 1456 C C . CYS A 1 181 ? 12.539 -21.766 -11.281 1 81.62 181 CYS A C 1
ATOM 1458 O O . CYS A 1 181 ? 13.461 -22.453 -11.742 1 81.62 181 CYS A O 1
ATOM 1460 N N . LYS A 1 182 ? 11.406 -22.266 -11.102 1 68.62 182 LYS A N 1
ATOM 1461 C CA . LYS A 1 182 ? 11.125 -23.609 -11.609 1 68.62 182 LYS A CA 1
ATOM 1462 C C . LYS A 1 182 ? 10.578 -23.547 -13.031 1 68.62 182 LYS A C 1
ATOM 1464 O O . LYS A 1 182 ? 10.164 -24.562 -13.586 1 68.62 182 LYS A O 1
ATOM 1469 N N . ARG A 1 183 ? 10.656 -22.359 -13.602 1 54.66 183 ARG A N 1
ATOM 1470 C CA . ARG A 1 183 ? 10.289 -22.391 -15.016 1 54.66 183 ARG A CA 1
ATOM 1471 C C . ARG A 1 183 ? 11.516 -22.625 -15.898 1 54.66 183 ARG A C 1
ATOM 1473 O O . ARG A 1 183 ? 12.625 -22.219 -15.547 1 54.66 183 ARG A O 1
ATOM 1480 N N . MET B 1 1 ? -28.062 37.188 3.811 1 29.83 1 MET B N 1
ATOM 1481 C CA . MET B 1 1 ? -27.422 36.219 4.703 1 29.83 1 MET B CA 1
ATOM 1482 C C . MET B 1 1 ? -27.203 34.875 4.004 1 29.83 1 MET B C 1
ATOM 1484 O O . MET B 1 1 ? -28.125 34.375 3.359 1 29.83 1 MET B O 1
ATOM 1488 N N . PRO B 1 2 ? -26.109 34.375 3.49 1 39.81 2 PRO B N 1
ATOM 1489 C CA . PRO B 1 2 ? -26.094 33.188 2.646 1 39.81 2 PRO B CA 1
ATOM 1490 C C . PRO B 1 2 ? -26.938 32.062 3.221 1 39.81 2 PRO B C 1
ATOM 1492 O O . PRO B 1 2 ? -27.062 31.922 4.441 1 39.81 2 PRO B O 1
ATOM 1495 N N . ARG B 1 3 ? -28.141 31.672 2.721 1 41 3 ARG B N 1
ATOM 1496 C CA . ARG B 1 3 ? -29.141 30.766 3.27 1 41 3 ARG B CA 1
ATOM 1497 C C . ARG B 1 3 ? -28.5 29.562 3.945 1 41 3 ARG B C 1
ATOM 1499 O O . ARG B 1 3 ? -27.469 29.062 3.479 1 41 3 ARG B O 1
ATOM 1506 N N . LYS B 1 4 ? -28.594 29.406 5.219 1 43.97 4 LYS B N 1
ATOM 1507 C CA . LYS B 1 4 ? -28.234 28.344 6.152 1 43.97 4 LYS B CA 1
ATOM 1508 C C . LYS B 1 4 ? -28.422 26.969 5.523 1 43.97 4 LYS B C 1
ATOM 1510 O O . LYS B 1 4 ? -29.516 26.656 5.031 1 43.97 4 LYS B O 1
ATOM 1515 N N . ARG B 1 5 ? -27.484 26.297 4.867 1 48.44 5 ARG B N 1
ATOM 1516 C CA . ARG B 1 5 ? -27.609 25 4.203 1 48.44 5 ARG B CA 1
ATOM 1517 C C . ARG B 1 5 ? -28.484 24.062 5.008 1 48.44 5 ARG B C 1
ATOM 1519 O O . ARG B 1 5 ? -28.312 23.922 6.223 1 48.44 5 ARG B O 1
ATOM 1526 N N . ASP B 1 6 ? -29.656 23.969 4.766 1 47.59 6 ASP B N 1
ATOM 1527 C CA . ASP B 1 6 ? -30.656 23.109 5.395 1 47.59 6 ASP B CA 1
ATOM 1528 C C . ASP B 1 6 ? -30.078 21.734 5.691 1 47.59 6 ASP B C 1
ATOM 1530 O O . ASP B 1 6 ? -29.797 20.953 4.77 1 47.59 6 ASP B O 1
ATOM 1534 N N . TYR B 1 7 ? -28.969 21.641 6.605 1 55.78 7 TYR B N 1
ATOM 1535 C CA . TYR B 1 7 ? -28.578 20.344 7.156 1 55.78 7 TYR B CA 1
ATOM 1536 C C . TYR B 1 7 ? -29.797 19.484 7.449 1 55.78 7 TYR B C 1
ATOM 1538 O O . TYR B 1 7 ? -30.688 19.891 8.203 1 55.78 7 TYR B O 1
ATOM 1546 N N . GLU B 1 8 ? -30.391 18.906 6.414 1 56.53 8 GLU B N 1
ATOM 1547 C CA . GLU B 1 8 ? -31.547 18.031 6.367 1 56.53 8 GLU B CA 1
ATOM 1548 C C . GLU B 1 8 ? -31.484 16.969 7.457 1 56.53 8 GLU B C 1
ATOM 1550 O O . GLU B 1 8 ? -30.453 16.797 8.102 1 56.53 8 GLU B O 1
ATOM 1555 N N . ILE B 1 9 ? -32.625 16.141 7.551 1 63.12 9 ILE B N 1
ATOM 1556 C CA . ILE B 1 9 ? -32.875 14.922 8.312 1 63.12 9 ILE B CA 1
ATOM 1557 C C . ILE B 1 9 ? -31.719 13.953 8.188 1 63.12 9 ILE B C 1
ATOM 1559 O O . ILE B 1 9 ? -31.188 13.75 7.094 1 63.12 9 ILE B O 1
ATOM 1563 N N . PHE B 1 10 ? -31.156 13.719 9.359 1 69.69 10 PHE B N 1
ATOM 1564 C CA . PHE B 1 10 ? -30.016 12.805 9.406 1 69.69 10 PHE B CA 1
ATOM 1565 C C . PHE B 1 10 ? -30.266 11.586 8.523 1 69.69 10 PHE B C 1
ATOM 1567 O O . PHE B 1 10 ? -31.281 10.914 8.656 1 69.69 10 PHE B O 1
ATOM 1574 N N . SER B 1 11 ? -29.453 11.508 7.566 1 83 11 SER B N 1
ATOM 1575 C CA . SER B 1 11 ? -29.422 10.289 6.762 1 83 11 SER B CA 1
ATOM 1576 C C . SER B 1 11 ? -28.109 9.539 6.934 1 83 11 SER B C 1
ATOM 1578 O O . SER B 1 11 ? -27.062 9.969 6.414 1 83 11 SER B O 1
ATOM 1580 N N . PRO B 1 12 ? -28.141 8.461 7.703 1 85.12 12 PRO B N 1
ATOM 1581 C CA . PRO B 1 12 ? -26.938 7.648 7.906 1 85.12 12 PRO B CA 1
ATOM 1582 C C . PRO B 1 12 ? -26.281 7.219 6.598 1 85.12 12 PRO B C 1
ATOM 1584 O O . PRO B 1 12 ? -25.062 7.152 6.508 1 85.12 12 PRO B O 1
ATOM 1587 N N . GLU B 1 13 ? -27.109 7.062 5.648 1 90.38 13 GLU B N 1
ATOM 1588 C CA . GLU B 1 13 ? -26.609 6.598 4.363 1 90.38 13 GLU B CA 1
ATOM 1589 C C . GLU B 1 13 ? -25.797 7.684 3.662 1 90.38 13 GLU B C 1
ATOM 1591 O O . GLU B 1 13 ? -24.766 7.402 3.049 1 90.38 13 GLU B O 1
ATOM 1596 N N . ARG B 1 14 ? -26.219 8.844 3.793 1 91.19 14 ARG B N 1
ATOM 1597 C CA . ARG B 1 14 ? -25.5 9.961 3.188 1 91.19 14 ARG B CA 1
ATOM 1598 C C . ARG B 1 14 ? -24.141 10.164 3.854 1 91.19 14 ARG B C 1
ATOM 1600 O O . ARG B 1 14 ? -23.141 10.422 3.178 1 91.19 14 ARG B O 1
ATOM 1607 N N . LEU B 1 15 ? -24.141 10.062 5.125 1 94.12 15 LEU B N 1
ATOM 1608 C CA . LEU B 1 15 ? -22.891 10.211 5.871 1 94.12 15 LEU B CA 1
ATOM 1609 C C . LEU B 1 15 ? -21.906 9.102 5.504 1 94.12 15 LEU B C 1
ATOM 1611 O O . LEU B 1 15 ? -20.734 9.375 5.219 1 94.12 15 LEU B O 1
ATOM 1615 N N . LYS B 1 16 ? -22.453 7.926 5.457 1 94.56 16 LYS B N 1
ATOM 1616 C CA . LYS B 1 16 ? -21.609 6.777 5.148 1 94.56 16 LYS B CA 1
ATOM 1617 C C . LYS B 1 16 ? -21.031 6.883 3.74 1 94.56 16 LYS B C 1
ATOM 1619 O O . LYS B 1 16 ? -19.844 6.605 3.525 1 94.56 16 LYS B O 1
ATOM 1624 N N . SER B 1 17 ? -21.859 7.32 2.877 1 94.88 17 SER B N 1
ATOM 1625 C CA . SER B 1 17 ? -21.422 7.445 1.489 1 94.88 17 SER B CA 1
ATOM 1626 C C . SER B 1 17 ? -20.375 8.539 1.335 1 94.88 17 SER B C 1
ATOM 1628 O O . SER B 1 17 ? -19.375 8.344 0.649 1 94.88 17 SER B O 1
ATOM 1630 N N . ALA B 1 18 ? -20.609 9.625 1.967 1 95.25 18 ALA B N 1
ATOM 1631 C CA . ALA B 1 18 ? -19.656 10.727 1.912 1 95.25 18 ALA B CA 1
ATOM 1632 C C . ALA B 1 18 ? -18.328 10.344 2.551 1 95.25 18 ALA B C 1
ATOM 1634 O O . ALA B 1 18 ? -17.266 10.609 1.992 1 95.25 18 ALA B O 1
ATOM 1635 N N . ALA B 1 19 ? -18.453 9.703 3.666 1 95.5 19 ALA B N 1
ATOM 1636 C CA . ALA B 1 19 ? -17.25 9.258 4.363 1 95.5 19 ALA B CA 1
ATOM 1637 C C . ALA B 1 19 ? -16.469 8.25 3.525 1 95.5 19 ALA B C 1
ATOM 1639 O O . ALA B 1 19 ? -15.242 8.344 3.4 1 95.5 19 ALA B O 1
ATOM 1640 N N . ALA B 1 20 ? -17.203 7.359 2.945 1 94.81 20 ALA B N 1
ATOM 1641 C CA . ALA B 1 20 ? -16.562 6.309 2.152 1 94.81 20 ALA B CA 1
ATOM 1642 C C . ALA B 1 20 ? -15.828 6.895 0.956 1 94.81 20 ALA B C 1
ATOM 1644 O O . ALA B 1 20 ? -14.695 6.5 0.666 1 94.81 20 ALA B O 1
ATOM 1645 N N . LEU B 1 21 ? -16.453 7.793 0.341 1 93.56 21 LEU B N 1
ATOM 1646 C CA . LEU B 1 21 ? -15.836 8.43 -0.82 1 93.56 21 LEU B CA 1
ATOM 1647 C C . LEU B 1 21 ? -14.578 9.188 -0.42 1 93.56 21 LEU B C 1
ATOM 1649 O O . LEU B 1 21 ? -13.523 9.031 -1.044 1 93.56 21 LEU B O 1
ATOM 1653 N N . LEU B 1 22 ? -14.648 9.93 0.602 1 92.81 22 LEU B N 1
ATOM 1654 C CA . LEU B 1 22 ? -13.531 10.766 1.02 1 92.81 22 LEU B CA 1
ATOM 1655 C C . LEU B 1 22 ? -12.406 9.922 1.603 1 92.81 22 LEU B C 1
ATOM 1657 O O . LEU B 1 22 ? -11.227 10.18 1.33 1 92.81 22 LEU B O 1
ATOM 1661 N N . PHE B 1 23 ? -12.773 8.906 2.41 1 92.56 23 PHE B N 1
ATOM 1662 C CA . PHE B 1 23 ? -11.758 8 2.939 1 92.56 23 PHE B CA 1
ATOM 1663 C C . PHE B 1 23 ? -11.047 7.266 1.81 1 92.56 23 PHE B C 1
ATOM 1665 O O . PHE B 1 23 ? -9.836 7.055 1.867 1 92.56 23 PHE B O 1
ATOM 1672 N N . TYR B 1 24 ? -11.711 6.93 0.809 1 92.56 24 TYR B N 1
ATOM 1673 C CA . TYR B 1 24 ? -11.109 6.195 -0.3 1 92.56 24 TYR B CA 1
ATOM 1674 C C . TYR B 1 24 ? -10.203 7.102 -1.126 1 92.56 24 TYR B C 1
ATOM 1676 O O . TYR B 1 24 ? -9.117 6.691 -1.538 1 92.56 24 TYR B O 1
ATOM 1684 N N . GLN B 1 25 ? -10.625 8.289 -1.279 1 87.5 25 GLN B N 1
ATOM 1685 C CA . GLN B 1 25 ? -9.93 9.219 -2.154 1 87.5 25 GLN B CA 1
ATOM 1686 C C . GLN B 1 25 ? -8.727 9.844 -1.446 1 87.5 25 GLN B C 1
ATOM 1688 O O . GLN B 1 25 ? -7.676 10.047 -2.055 1 87.5 25 GLN B O 1
ATOM 1693 N N . ARG B 1 26 ? -8.961 10.078 -0.145 1 84.56 26 ARG B N 1
ATOM 1694 C CA . ARG B 1 26 ? -7.973 10.945 0.488 1 84.56 26 ARG B CA 1
ATOM 1695 C C . ARG B 1 26 ? -7.434 10.32 1.77 1 84.56 26 ARG B C 1
ATOM 1697 O O . ARG B 1 26 ? -6.504 10.844 2.383 1 84.56 26 ARG B O 1
ATOM 1704 N N . GLY B 1 27 ? -8.008 9.195 2.08 1 84.06 27 GLY B N 1
ATOM 1705 C CA . GLY B 1 27 ? -7.504 8.5 3.256 1 84.06 27 GLY B CA 1
ATOM 1706 C C . GLY B 1 27 ? -8.062 9.047 4.555 1 84.06 27 GLY B C 1
ATOM 1707 O O . GLY B 1 27 ? -9.07 9.758 4.555 1 84.06 27 GLY B O 1
ATOM 1708 N N . TYR B 1 28 ? -7.402 8.688 5.625 1 87.5 28 TYR B N 1
ATOM 1709 C CA . TYR B 1 28 ? -7.895 8.992 6.965 1 87.5 28 TYR B CA 1
ATOM 1710 C C . TYR B 1 28 ? -7.547 10.422 7.367 1 87.5 28 TYR B C 1
ATOM 1712 O O . TYR B 1 28 ? -8.094 10.953 8.336 1 87.5 28 TYR B O 1
ATOM 1720 N N . ALA B 1 29 ? -6.727 11.039 6.664 1 80.81 29 ALA B N 1
ATOM 1721 C CA . ALA B 1 29 ? -6.293 12.398 6.992 1 80.81 29 ALA B CA 1
ATOM 1722 C C . ALA B 1 29 ? -7.418 13.406 6.777 1 80.81 29 ALA B C 1
ATOM 1724 O O . ALA B 1 29 ? -7.363 14.523 7.285 1 80.81 29 ALA B O 1
ATOM 1725 N N . VAL B 1 30 ? -8.422 12.977 6.059 1 87.94 30 VAL B N 1
ATOM 1726 C CA . VAL B 1 30 ? -9.547 13.875 5.832 1 87.94 30 VAL B CA 1
ATOM 1727 C C . VAL B 1 30 ? -10.164 14.281 7.172 1 87.94 30 VAL B C 1
ATOM 1729 O O . VAL B 1 30 ? -10.352 13.438 8.055 1 87.94 30 VAL B O 1
ATOM 1732 N N . GLY B 1 31 ? -10.477 15.508 7.309 1 91.19 31 GLY B N 1
ATOM 1733 C CA . GLY B 1 31 ? -11.039 16.016 8.547 1 91.19 31 GLY B CA 1
ATOM 1734 C C . GLY B 1 31 ? -12.516 15.672 8.711 1 91.19 31 GLY B C 1
ATOM 1735 O O . GLY B 1 31 ? -13.242 15.57 7.727 1 91.19 31 GLY B O 1
ATOM 1736 N N . LEU B 1 32 ? -12.859 15.555 9.961 1 94.75 32 LEU B N 1
ATOM 1737 C CA . LEU B 1 32 ? -14.258 15.25 10.25 1 94.75 32 LEU B CA 1
ATOM 1738 C C . LEU B 1 32 ? -15.18 16.328 9.68 1 94.75 32 LEU B C 1
ATOM 1740 O O . LEU B 1 32 ? -16.219 16.016 9.086 1 94.75 32 LEU B O 1
ATOM 1744 N N . GLN B 1 33 ? -14.82 17.578 9.82 1 96.12 33 GLN B N 1
ATOM 1745 C CA . GLN B 1 33 ? -15.672 18.672 9.352 1 96.12 33 GLN B CA 1
ATOM 1746 C C . GLN B 1 33 ? -15.883 18.594 7.84 1 96.12 33 GLN B C 1
ATOM 1748 O O . GLN B 1 33 ? -16.984 18.859 7.348 1 96.12 33 GLN B O 1
ATOM 1753 N N . GLU B 1 34 ? -14.914 18.266 7.125 1 95.75 34 GLU B N 1
ATOM 1754 C CA . GLU B 1 34 ? -15.016 18.125 5.68 1 95.75 34 GLU B CA 1
ATOM 1755 C C . GLU B 1 34 ? -16 17.016 5.305 1 95.75 34 GLU B C 1
ATOM 1757 O O . GLU B 1 34 ? -16.781 17.156 4.363 1 95.75 34 GLU B O 1
ATOM 1762 N N . ILE B 1 35 ? -15.945 15.938 6.016 1 96.38 35 ILE B N 1
ATOM 1763 C CA . ILE B 1 35 ? -16.875 14.828 5.789 1 96.38 35 ILE B CA 1
ATOM 1764 C C . ILE B 1 35 ? -18.297 15.281 6.066 1 96.38 35 ILE B C 1
ATOM 1766 O O . ILE B 1 35 ? -19.203 15.008 5.277 1 96.38 35 ILE B O 1
ATOM 1770 N N . LEU B 1 36 ? -18.438 16.016 7.121 1 95.88 36 LEU B N 1
ATOM 1771 C CA . LEU B 1 36 ? -19.766 16.484 7.512 1 95.88 36 LEU B CA 1
ATOM 1772 C C . LEU B 1 36 ? -20.312 17.453 6.484 1 95.88 36 LEU B C 1
ATOM 1774 O O . LEU B 1 36 ? -21.5 17.375 6.117 1 95.88 36 LEU B O 1
ATOM 1778 N N . ASP B 1 37 ? -19.5 18.312 6.023 1 95.69 37 ASP B N 1
ATOM 1779 C CA . ASP B 1 37 ? -19.891 19.266 5 1 95.69 37 ASP B CA 1
ATOM 1780 C C . ASP B 1 37 ? -20.344 18.562 3.725 1 95.69 37 ASP B C 1
ATOM 1782 O O . ASP B 1 37 ? -21.375 18.922 3.141 1 95.69 37 ASP B O 1
ATOM 1786 N N . ALA B 1 38 ? -19.641 17.578 3.377 1 95.31 38 ALA B N 1
ATOM 1787 C CA . ALA B 1 38 ? -19.969 16.828 2.174 1 95.31 38 ALA B CA 1
ATOM 1788 C C . ALA B 1 38 ? -21.281 16.062 2.34 1 95.31 38 ALA B C 1
ATOM 1790 O O . ALA B 1 38 ? -22.031 15.891 1.375 1 95.31 38 ALA B O 1
ATOM 1791 N N . ALA B 1 39 ? -21.5 15.625 3.557 1 95 39 ALA B N 1
ATOM 1792 C CA . ALA B 1 39 ? -22.703 14.836 3.844 1 95 39 ALA B CA 1
ATOM 1793 C C . ALA B 1 39 ? -23.906 15.742 4.117 1 95 39 ALA B C 1
ATOM 1795 O O . ALA B 1 39 ? -25.047 15.273 4.133 1 95 39 ALA B O 1
ATOM 1796 N N . GLY B 1 40 ? -23.625 16.969 4.395 1 93.81 40 GLY B N 1
ATOM 1797 C CA . GLY B 1 40 ? -24.703 17.875 4.781 1 93.81 40 GLY B CA 1
ATOM 1798 C C . GLY B 1 40 ? -25.25 17.594 6.164 1 93.81 40 GLY B C 1
ATOM 1799 O O . GLY B 1 40 ? -26.469 17.625 6.367 1 93.81 40 GLY B O 1
ATOM 1800 N N . ILE B 1 41 ? -24.406 17.281 7.016 1 92.12 41 ILE B N 1
ATOM 1801 C CA . ILE B 1 41 ? -24.797 16.922 8.367 1 92.12 41 ILE B CA 1
ATOM 1802 C C . ILE B 1 41 ? -24.125 17.844 9.375 1 92.12 41 ILE B C 1
ATOM 1804 O O . ILE B 1 41 ? -22.953 18.188 9.219 1 92.12 41 ILE B O 1
ATOM 1808 N N . TYR B 1 42 ? -24.859 18.188 10.391 1 90.44 42 TYR B N 1
ATOM 1809 C CA . TYR B 1 42 ? -24.297 19.016 11.453 1 90.44 42 TYR B CA 1
ATOM 1810 C C . TYR B 1 42 ? -23.469 18.188 12.422 1 90.44 42 TYR B C 1
ATOM 1812 O O . TYR B 1 42 ? -23.781 17.016 12.672 1 90.44 42 TYR B O 1
ATOM 1820 N N . LYS B 1 43 ? -22.438 18.828 12.992 1 93 43 LYS B N 1
ATOM 1821 C CA . LYS B 1 43 ? -21.531 18.203 13.945 1 93 43 LYS B CA 1
ATOM 1822 C C . LYS B 1 43 ? -22.297 17.594 15.125 1 93 43 LYS B C 1
ATOM 1824 O O . LYS B 1 43 ? -22.016 16.484 15.555 1 93 43 LYS B O 1
ATOM 1829 N N . ALA B 1 44 ? -23.266 18.344 15.609 1 92.25 44 ALA B N 1
ATOM 1830 C CA . ALA B 1 44 ? -24.062 17.875 16.734 1 92.25 44 ALA B CA 1
ATOM 1831 C C . ALA B 1 44 ? -24.812 16.594 16.391 1 92.25 44 ALA B C 1
ATOM 1833 O O . ALA B 1 44 ? -24.906 15.68 17.219 1 92.25 44 ALA B O 1
ATOM 1834 N N . THR B 1 45 ? -25.344 16.531 15.242 1 91.5 45 THR B N 1
ATOM 1835 C CA . THR B 1 45 ? -26.047 15.352 14.758 1 91.5 45 THR B CA 1
ATOM 1836 C C . THR B 1 45 ? -25.094 14.164 14.664 1 91.5 45 THR B C 1
ATOM 1838 O O . THR B 1 45 ? -25.453 13.047 15.031 1 91.5 45 THR B O 1
ATOM 1841 N N . PHE B 1 46 ? -23.891 14.414 14.148 1 93.88 46 PHE B N 1
ATOM 1842 C CA . PHE B 1 46 ? -22.875 13.367 14.055 1 93.88 46 PHE B CA 1
ATOM 1843 C C . PHE B 1 46 ? -22.641 12.719 15.414 1 93.88 46 PHE B C 1
ATOM 1845 O O . PHE B 1 46 ? -22.641 11.492 15.531 1 93.88 46 PHE B O 1
ATOM 1852 N N . TYR B 1 47 ? -22.547 13.516 16.359 1 93.56 47 TYR B N 1
ATOM 1853 C CA . TYR B 1 47 ? -22.156 13.023 17.688 1 93.56 47 TYR B CA 1
ATOM 1854 C C . TYR B 1 47 ? -23.328 12.359 18.391 1 93.56 47 TYR B C 1
ATOM 1856 O O . TYR B 1 47 ? -23.156 11.727 19.438 1 93.56 47 TYR B O 1
ATOM 1864 N N . ARG B 1 48 ? -24.516 12.461 17.875 1 92.69 48 ARG B N 1
ATOM 1865 C CA . ARG B 1 48 ? -25.656 11.68 18.359 1 92.69 48 ARG B CA 1
ATOM 1866 C C . ARG B 1 48 ? -25.516 10.219 17.969 1 92.69 48 ARG B C 1
ATOM 1868 O O . ARG B 1 48 ? -26.031 9.336 18.656 1 92.69 48 ARG B O 1
ATOM 1875 N N . TYR B 1 49 ? -24.781 10.031 16.938 1 91.81 49 TYR B N 1
ATOM 1876 C CA . TYR B 1 49 ? -24.75 8.695 16.359 1 91.81 49 TYR B CA 1
ATOM 1877 C C . TYR B 1 49 ? -23.344 8.102 16.469 1 91.81 49 TYR B C 1
ATOM 1879 O O . TYR B 1 49 ? -23.172 6.879 16.5 1 91.81 49 TYR B O 1
ATOM 1887 N N . TYR B 1 50 ? -22.328 8.992 16.438 1 94.44 50 TYR B N 1
ATOM 1888 C CA . TYR B 1 50 ? -20.938 8.555 16.5 1 94.44 50 TYR B CA 1
ATOM 1889 C C . TYR B 1 50 ? -20.188 9.258 17.625 1 94.44 50 TYR B C 1
ATOM 1891 O O . TYR B 1 50 ? -20.484 10.414 17.953 1 94.44 50 TYR B O 1
ATOM 1899 N N . GLU B 1 51 ? -19.203 8.562 18.094 1 94.44 51 GLU B N 1
ATOM 1900 C CA . GLU B 1 51 ? -18.391 9.141 19.156 1 94.44 51 GLU B CA 1
ATOM 1901 C C . GLU B 1 51 ? -17.141 9.805 18.594 1 94.44 51 GLU B C 1
ATOM 1903 O O . GLU B 1 51 ? -16.562 10.695 19.219 1 94.44 51 GLU B O 1
ATOM 1908 N N . SER B 1 52 ? -16.719 9.289 17.422 1 93.62 52 SER B N 1
ATOM 1909 C CA . SER B 1 52 ? -15.477 9.781 16.844 1 93.62 52 SER B CA 1
ATOM 1910 C C . SER B 1 52 ? -15.406 9.523 15.352 1 93.62 52 SER B C 1
ATOM 1912 O O . SER B 1 52 ? -16.188 8.734 14.812 1 93.62 52 SER B O 1
ATOM 1914 N N . LYS B 1 53 ? -14.531 10.164 14.695 1 93.19 53 LYS B N 1
ATOM 1915 C CA . LYS B 1 53 ? -14.242 9.891 13.289 1 93.19 53 LYS B CA 1
ATOM 1916 C C . LYS B 1 53 ? -13.797 8.445 13.094 1 93.19 53 LYS B C 1
ATOM 1918 O O . LYS B 1 53 ? -14.078 7.84 12.055 1 93.19 53 LYS B O 1
ATOM 1923 N N . GLU B 1 54 ? -13.117 7.918 14.109 1 93.38 54 GLU B N 1
ATOM 1924 C CA . GLU B 1 54 ? -12.641 6.539 14.062 1 93.38 54 GLU B CA 1
ATOM 1925 C C . GLU B 1 54 ? -13.797 5.562 13.891 1 93.38 54 GLU B C 1
ATOM 1927 O O . GLU B 1 54 ? -13.672 4.555 13.195 1 93.38 54 GLU B O 1
ATOM 1932 N N . ASP B 1 55 ? -14.875 5.887 14.43 1 94.06 55 ASP B N 1
ATOM 1933 C CA . ASP B 1 55 ? -16.062 5.043 14.273 1 94.06 55 ASP B CA 1
ATOM 1934 C C . ASP B 1 55 ? -16.5 4.98 12.812 1 94.06 55 ASP B C 1
ATOM 1936 O O . ASP B 1 55 ? -16.875 3.918 12.312 1 94.06 55 ASP B O 1
ATOM 1940 N N . LEU B 1 56 ? -16.453 6.062 12.242 1 93.75 56 LEU B N 1
ATOM 1941 C CA . LEU B 1 56 ? -16.812 6.133 10.828 1 93.75 56 LEU B CA 1
ATOM 1942 C C . LEU B 1 56 ? -15.828 5.332 9.977 1 93.75 56 LEU B C 1
ATOM 1944 O O . LEU B 1 56 ? -16.219 4.664 9.023 1 93.75 56 LEU B O 1
ATOM 1948 N N . ALA B 1 57 ? -14.594 5.426 10.352 1 95 57 ALA B N 1
ATOM 1949 C CA . ALA B 1 57 ? -13.562 4.699 9.609 1 95 57 ALA B CA 1
ATOM 1950 C C . ALA B 1 57 ? -13.742 3.191 9.758 1 95 57 ALA B C 1
ATOM 1952 O O . ALA B 1 57 ? -13.547 2.443 8.797 1 95 57 ALA B O 1
ATOM 1953 N N . VAL B 1 58 ? -14.102 2.799 10.93 1 95.62 58 VAL B N 1
ATOM 1954 C CA . VAL B 1 58 ? -14.375 1.384 11.156 1 95.62 58 VAL B CA 1
ATOM 1955 C C . VAL B 1 58 ? -15.523 0.927 10.266 1 95.62 58 VAL B C 1
ATOM 1957 O O . VAL B 1 58 ? -15.445 -0.12 9.625 1 95.62 58 VAL B O 1
ATOM 1960 N N . GLU B 1 59 ? -16.531 1.691 10.195 1 95.62 59 GLU B N 1
ATOM 1961 C CA . GLU B 1 59 ? -17.672 1.362 9.336 1 95.62 59 GLU B CA 1
ATOM 1962 C C . GLU B 1 59 ? -17.266 1.339 7.867 1 95.62 59 GLU B C 1
ATOM 1964 O O . GLU B 1 59 ? -17.75 0.51 7.098 1 95.62 59 GLU B O 1
ATOM 1969 N N . TYR B 1 60 ? -16.469 2.264 7.535 1 96.12 60 TYR B N 1
ATOM 1970 C CA . TYR B 1 60 ? -15.938 2.295 6.18 1 96.12 60 TYR B CA 1
ATOM 1971 C C . TYR B 1 60 ? -15.219 0.99 5.848 1 96.12 60 TYR B C 1
ATOM 1973 O O . TYR B 1 60 ? -15.461 0.393 4.797 1 96.12 60 TYR B O 1
ATOM 1981 N N . VAL B 1 61 ? -14.398 0.491 6.734 1 97.19 61 VAL B N 1
ATOM 1982 C CA . VAL B 1 61 ? -13.656 -0.75 6.535 1 97.19 61 VAL B CA 1
ATOM 1983 C C . VAL B 1 61 ? -14.633 -1.917 6.398 1 97.19 61 VAL B C 1
ATOM 1985 O O . VAL B 1 61 ? -14.492 -2.748 5.5 1 97.19 61 VAL B O 1
ATOM 1988 N N . GLN B 1 62 ? -15.586 -1.942 7.25 1 97.75 62 GLN B N 1
ATOM 1989 C CA . GLN B 1 62 ? -16.578 -3.018 7.227 1 97.75 62 GLN B CA 1
ATOM 1990 C C . GLN B 1 62 ? -17.359 -3.008 5.922 1 97.75 62 GLN B C 1
ATOM 1992 O O . GLN B 1 62 ? -17.641 -4.062 5.344 1 97.75 62 GLN B O 1
ATOM 1997 N N . ALA B 1 63 ? -17.719 -1.864 5.484 1 97.31 63 ALA B N 1
ATOM 1998 C CA . ALA B 1 63 ? -18.453 -1.736 4.234 1 97.31 63 ALA B CA 1
ATOM 1999 C C . ALA B 1 63 ? -17.609 -2.191 3.045 1 97.31 63 ALA B C 1
ATOM 2001 O O . ALA B 1 63 ? -18.109 -2.904 2.166 1 97.31 63 ALA B O 1
ATOM 2002 N N . LYS B 1 64 ? -16.406 -1.78 3 1 97.94 64 LYS B N 1
ATOM 2003 C CA . LYS B 1 64 ? -15.508 -2.152 1.906 1 97.94 64 LYS B CA 1
ATOM 2004 C C . LYS B 1 64 ? -15.234 -3.654 1.905 1 97.94 64 LYS B C 1
ATOM 2006 O O . LYS B 1 64 ? -15.172 -4.277 0.844 1 97.94 64 LYS B O 1
ATOM 2011 N N . LYS B 1 65 ? -15.047 -4.176 3.104 1 98.56 65 LYS B N 1
ATOM 2012 C CA . LYS B 1 65 ? -14.898 -5.625 3.223 1 98.56 65 LYS B CA 1
ATOM 2013 C C . LYS B 1 65 ? -16.109 -6.352 2.643 1 98.56 65 LYS B C 1
ATOM 2015 O O . LYS B 1 65 ? -15.961 -7.262 1.824 1 98.56 65 LYS B O 1
ATOM 2020 N N . ALA B 1 66 ? -17.266 -5.949 3.072 1 98.38 66 ALA B N 1
ATOM 2021 C CA . ALA B 1 66 ? -18.5 -6.586 2.607 1 98.38 66 ALA B CA 1
ATOM 2022 C C . ALA B 1 66 ? -18.641 -6.477 1.091 1 98.38 66 ALA B C 1
ATOM 2024 O O . ALA B 1 66 ? -19.016 -7.445 0.423 1 98.38 66 ALA B O 1
ATOM 2025 N N . GLU B 1 67 ? -18.328 -5.359 0.565 1 97.94 67 GLU B N 1
ATOM 2026 C CA . GLU B 1 67 ? -18.406 -5.121 -0.874 1 97.94 67 GLU B CA 1
ATOM 2027 C C . GLU B 1 67 ? -17.453 -6.043 -1.63 1 97.94 67 GLU B C 1
ATOM 2029 O O . GLU B 1 67 ? -17.828 -6.656 -2.627 1 97.94 67 GLU B O 1
ATOM 2034 N N . LEU B 1 68 ? -16.219 -6.145 -1.191 1 98.56 68 LEU B N 1
ATOM 2035 C CA . LEU B 1 68 ? -15.234 -6.969 -1.883 1 98.56 68 LEU B CA 1
ATOM 2036 C C . LEU B 1 68 ? -15.609 -8.445 -1.805 1 98.56 68 LEU B C 1
ATOM 2038 O O . LEU B 1 68 ? -15.523 -9.164 -2.803 1 98.56 68 LEU B O 1
ATOM 2042 N N . ILE B 1 69 ? -16.031 -8.859 -0.622 1 98.81 69 ILE B N 1
ATOM 2043 C CA . ILE B 1 69 ? -16.422 -10.258 -0.458 1 98.81 69 ILE B CA 1
ATOM 2044 C C . ILE B 1 69 ? -17.609 -10.57 -1.38 1 98.81 69 ILE B C 1
ATOM 2046 O O . ILE B 1 69 ? -17.625 -11.625 -2.025 1 98.81 69 ILE B O 1
ATOM 2050 N N . GLU B 1 70 ? -18.531 -9.664 -1.458 1 98.69 70 GLU 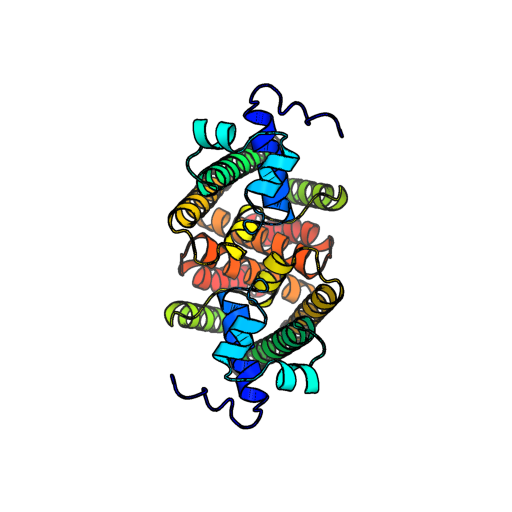B N 1
ATOM 2051 C CA . GLU B 1 70 ? -19.672 -9.867 -2.334 1 98.69 70 GLU B CA 1
ATOM 2052 C C . GLU B 1 70 ? -19.25 -10 -3.791 1 98.69 70 GLU B C 1
ATOM 2054 O O . GLU B 1 70 ? -19.719 -10.883 -4.508 1 98.69 70 GLU B O 1
ATOM 2059 N N . VAL B 1 71 ? -18.406 -9.148 -4.266 1 98.44 71 VAL B N 1
ATOM 2060 C CA . VAL B 1 71 ? -17.906 -9.18 -5.633 1 98.44 71 VAL B CA 1
ATOM 2061 C C . VAL B 1 71 ? -17.188 -10.508 -5.883 1 98.44 71 VAL B C 1
ATOM 2063 O O . VAL B 1 71 ? -17.422 -11.164 -6.902 1 98.44 71 VAL B O 1
ATOM 2066 N N . LEU B 1 72 ? -16.344 -10.891 -4.941 1 98.81 72 LEU B N 1
ATOM 2067 C CA . LEU B 1 72 ? -15.578 -12.125 -5.094 1 98.81 72 LEU B CA 1
ATOM 2068 C C . LEU B 1 72 ? -16.5 -13.336 -5.148 1 98.81 72 LEU B C 1
ATOM 2070 O O . LEU B 1 72 ? -16.359 -14.195 -6.023 1 98.81 72 LEU B O 1
ATOM 2074 N N . GLN B 1 73 ? -17.406 -13.375 -4.266 1 98.75 73 GLN B N 1
ATOM 2075 C CA . GLN B 1 73 ? -18.312 -14.516 -4.211 1 98.75 73 GLN B CA 1
ATOM 2076 C C . GLN B 1 73 ? -19.172 -14.602 -5.477 1 98.75 73 GLN B C 1
ATOM 2078 O O . GLN B 1 73 ? -19.391 -15.695 -6 1 98.75 73 GLN B O 1
ATOM 2083 N N . ALA B 1 74 ? -19.656 -13.477 -5.953 1 98.75 74 ALA B N 1
ATOM 2084 C CA . ALA B 1 74 ? -20.422 -13.453 -7.203 1 98.75 74 ALA B CA 1
ATOM 2085 C C . ALA B 1 74 ? -19.562 -13.961 -8.367 1 98.75 74 ALA B C 1
ATOM 2087 O O . ALA B 1 74 ? -20.047 -14.742 -9.195 1 98.75 74 ALA B O 1
ATOM 2088 N N . LEU B 1 75 ? -18.359 -13.539 -8.43 1 98.69 75 LEU B N 1
ATOM 2089 C CA . LEU B 1 75 ? -17.438 -13.961 -9.477 1 98.69 75 LEU B CA 1
ATOM 2090 C C . LEU B 1 75 ? -17.156 -15.461 -9.383 1 98.69 75 LEU B C 1
ATOM 2092 O O . LEU B 1 75 ? -17.109 -16.156 -10.398 1 98.69 75 LEU B O 1
ATOM 2096 N N . MET B 1 76 ? -16.969 -15.906 -8.141 1 98.62 76 MET B N 1
ATOM 2097 C CA . MET B 1 76 ? -16.688 -17.328 -7.906 1 98.62 76 MET B CA 1
ATOM 2098 C C . MET B 1 76 ? -17.859 -18.188 -8.344 1 98.62 76 MET B C 1
ATOM 2100 O O . MET B 1 76 ? -17.656 -19.297 -8.852 1 98.62 76 MET B O 1
ATOM 2104 N N . GLN B 1 77 ? -19.031 -17.719 -8.109 1 98.5 77 GLN B N 1
ATOM 2105 C CA . GLN B 1 77 ? -20.219 -18.453 -8.531 1 98.5 77 GLN B CA 1
ATOM 2106 C C . GLN B 1 77 ? -20.328 -18.516 -10.055 1 98.5 77 GLN B C 1
ATOM 2108 O O . GLN B 1 77 ? -20.656 -19.562 -10.617 1 98.5 77 GLN B O 1
ATOM 2113 N N . LYS B 1 78 ? -19.969 -17.5 -10.711 1 98.5 78 LYS B N 1
ATOM 2114 C CA . LYS B 1 78 ? -20.062 -17.406 -12.164 1 98.5 78 LYS B CA 1
ATOM 2115 C C . LYS B 1 78 ? -18.875 -18.094 -12.836 1 98.5 78 LYS B C 1
ATOM 2117 O O . LYS B 1 78 ? -19 -18.609 -13.945 1 98.5 78 LYS B O 1
ATOM 2122 N N . ARG B 1 79 ? -17.766 -18.047 -12.203 1 98.44 79 ARG B N 1
ATOM 2123 C CA . ARG B 1 79 ? -16.516 -18.641 -12.695 1 98.44 79 ARG B CA 1
ATOM 2124 C C . ARG B 1 79 ? -15.898 -19.562 -11.648 1 98.44 79 ARG B C 1
ATOM 2126 O O . ARG B 1 79 ? -14.922 -19.203 -10.992 1 98.44 79 ARG B O 1
ATOM 2133 N N . PRO B 1 80 ? -16.375 -20.75 -11.586 1 97.44 80 PRO B N 1
ATOM 2134 C CA . PRO B 1 80 ? -15.938 -21.656 -10.508 1 97.44 80 PRO B CA 1
ATOM 2135 C C . PRO B 1 80 ? -14.523 -22.188 -10.719 1 97.44 80 PRO B C 1
ATOM 2137 O O . PRO B 1 80 ? -13.922 -22.734 -9.789 1 97.44 80 PRO B O 1
ATOM 2140 N N . GLN B 1 81 ? -14.016 -22.094 -11.938 1 97.44 81 GLN B N 1
ATOM 2141 C CA . GLN B 1 81 ? -12.633 -22.516 -12.18 1 97.44 81 GLN B CA 1
ATOM 2142 C C . GLN B 1 81 ? -11.656 -21.391 -11.867 1 97.44 81 GLN B C 1
ATOM 2144 O O . GLN B 1 81 ? -11.797 -20.281 -12.391 1 97.44 81 GLN B O 1
ATOM 2149 N N . PRO B 1 82 ? -10.695 -21.656 -11.109 1 97.75 82 PRO B N 1
ATOM 2150 C CA . PRO B 1 82 ? -9.781 -20.609 -10.656 1 97.75 82 PRO B CA 1
ATOM 2151 C C . PRO B 1 82 ? -9.18 -19.812 -11.812 1 97.75 82 PRO B C 1
ATOM 2153 O O . PRO B 1 82 ? -9.062 -18.578 -11.727 1 97.75 82 PRO B O 1
ATOM 2156 N N . GLU B 1 83 ? -8.781 -20.5 -12.852 1 97.44 83 GLU B N 1
ATOM 2157 C CA . GLU B 1 83 ? -8.18 -19.797 -13.977 1 97.44 83 GLU B CA 1
ATOM 2158 C C . GLU B 1 83 ? -9.133 -18.75 -14.547 1 97.44 83 GLU B C 1
ATOM 2160 O O . GLU B 1 83 ? -8.742 -17.609 -14.773 1 97.44 83 GLU B O 1
ATOM 2165 N N . GLU B 1 84 ? -10.375 -19.141 -14.734 1 98.12 84 GLU B N 1
ATOM 2166 C CA . GLU B 1 84 ? -11.383 -18.219 -15.242 1 98.12 84 GLU B CA 1
ATOM 2167 C C . GLU B 1 84 ? -11.711 -17.141 -14.219 1 98.12 84 GLU B C 1
ATOM 2169 O O . GLU B 1 84 ? -11.969 -15.992 -14.594 1 98.12 84 GLU B O 1
ATOM 2174 N N . PHE B 1 85 ? -11.742 -17.5 -13 1 98.62 85 PHE B N 1
ATOM 2175 C CA . PHE B 1 85 ? -11.977 -16.562 -11.922 1 98.62 85 PHE B CA 1
ATOM 2176 C C . PHE B 1 85 ? -10.953 -15.422 -11.969 1 98.62 85 PHE B C 1
ATOM 2178 O O . PHE B 1 85 ? -11.328 -14.25 -12.031 1 98.62 85 PHE B O 1
ATOM 2185 N N . PHE B 1 86 ? -9.695 -15.727 -12.031 1 98.62 86 PHE B N 1
ATOM 2186 C CA . PHE B 1 86 ? -8.648 -14.711 -11.984 1 98.62 86 PHE B CA 1
ATOM 2187 C C . PHE B 1 86 ? -8.641 -13.883 -13.266 1 98.62 86 PHE B C 1
ATOM 2189 O O . PHE B 1 86 ? -8.375 -12.672 -13.227 1 98.62 86 PHE B O 1
ATOM 2196 N N . ALA B 1 87 ? -8.867 -14.531 -14.367 1 98.62 87 ALA B N 1
ATOM 2197 C CA . ALA B 1 87 ? -8.953 -13.789 -15.625 1 98.62 87 ALA B CA 1
ATOM 2198 C C . ALA B 1 87 ? -10.062 -12.742 -15.562 1 98.62 87 ALA B C 1
ATOM 2200 O O . ALA B 1 87 ? -9.859 -11.594 -15.953 1 98.62 87 ALA B O 1
ATOM 2201 N N . THR B 1 88 ? -11.219 -13.133 -15.062 1 98.81 88 THR B N 1
ATOM 2202 C CA . THR B 1 88 ? -12.367 -12.234 -14.992 1 98.81 88 THR B CA 1
ATOM 2203 C C . THR B 1 88 ? -12.148 -11.172 -13.922 1 98.81 88 THR B C 1
ATOM 2205 O O . THR B 1 88 ? -12.5 -10 -14.117 1 98.81 88 THR B O 1
ATOM 2208 N N . TRP B 1 89 ? -11.641 -11.562 -12.797 1 98.75 89 TRP B N 1
ATOM 2209 C CA . TRP B 1 89 ? -11.336 -10.594 -11.742 1 98.75 89 TRP B CA 1
ATOM 2210 C C . TRP B 1 89 ? -10.375 -9.523 -12.25 1 98.75 89 TRP B C 1
ATOM 2212 O O . TRP B 1 89 ? -10.594 -8.328 -12.016 1 98.75 89 TRP B O 1
ATOM 2222 N N . ALA B 1 90 ? -9.328 -9.945 -12.992 1 98.75 90 ALA B N 1
ATOM 2223 C CA . ALA B 1 90 ? -8.367 -9.008 -13.562 1 98.75 90 ALA B CA 1
ATOM 2224 C C . ALA B 1 90 ? -9.055 -8.016 -14.492 1 98.75 90 ALA B C 1
ATOM 2226 O O . ALA B 1 90 ? -8.766 -6.816 -14.461 1 98.75 90 ALA B O 1
ATOM 2227 N N . LYS B 1 91 ? -9.938 -8.492 -15.258 1 98.5 91 LYS B N 1
ATOM 2228 C CA . LYS B 1 91 ? -10.688 -7.633 -16.172 1 98.5 91 LYS B CA 1
ATOM 2229 C C . LYS B 1 91 ? -11.547 -6.633 -15.398 1 98.5 91 LYS B C 1
ATOM 2231 O O . LYS B 1 91 ? -11.664 -5.473 -15.797 1 98.5 91 LYS B O 1
ATOM 2236 N N . LEU B 1 92 ? -12.164 -7.094 -14.383 1 98.12 92 LEU B N 1
ATOM 2237 C CA . LEU B 1 92 ? -12.992 -6.215 -13.562 1 98.12 92 LEU B CA 1
ATOM 2238 C C . LEU B 1 92 ? -12.156 -5.117 -12.922 1 98.12 92 LEU B C 1
ATOM 2240 O O . LEU B 1 92 ? -12.57 -3.955 -12.883 1 98.12 92 LEU B O 1
ATOM 2244 N N . LEU B 1 93 ? -11.031 -5.461 -12.43 1 98.25 93 LEU B N 1
ATOM 2245 C CA . LEU B 1 93 ? -10.117 -4.477 -11.859 1 98.25 93 LEU B CA 1
ATOM 2246 C C . LEU B 1 93 ? -9.688 -3.459 -12.914 1 98.25 93 LEU B C 1
ATOM 2248 O O . LEU B 1 93 ? -9.68 -2.254 -12.648 1 98.25 93 LEU B O 1
ATOM 2252 N N . ALA B 1 94 ? -9.344 -3.949 -14.086 1 98.19 94 ALA B N 1
ATOM 2253 C CA . ALA B 1 94 ? -8.945 -3.072 -15.188 1 98.19 94 ALA B CA 1
ATOM 2254 C C . ALA B 1 94 ? -10.055 -2.096 -15.547 1 98.19 94 ALA B C 1
ATOM 2256 O O . ALA B 1 94 ? -9.805 -0.909 -15.766 1 98.19 94 ALA B O 1
ATOM 2257 N N . ARG B 1 95 ? -11.25 -2.555 -15.586 1 97.38 95 ARG B N 1
ATOM 2258 C CA . ARG B 1 95 ? -12.398 -1.711 -15.891 1 97.38 95 ARG B CA 1
ATOM 2259 C C . ARG B 1 95 ? -12.609 -0.655 -14.812 1 97.38 95 ARG B C 1
ATOM 2261 O O . ARG B 1 95 ? -12.945 0.49 -15.109 1 97.38 95 ARG B O 1
ATOM 2268 N N . GLY B 1 96 ? -12.477 -1.11 -13.578 1 96.06 96 GLY B N 1
ATOM 2269 C CA . GLY B 1 96 ? -12.547 -0.147 -12.492 1 96.06 96 GLY B CA 1
ATOM 2270 C C . GLY B 1 96 ? -11.516 0.962 -12.609 1 96.06 96 GLY B C 1
ATOM 2271 O O . GLY B 1 96 ? -11.836 2.133 -12.383 1 96.06 96 GLY B O 1
ATOM 2272 N N . ALA B 1 97 ? -10.312 0.643 -12.922 1 95.94 97 ALA B N 1
ATOM 2273 C CA . ALA B 1 97 ? -9.234 1.615 -13.094 1 95.94 97 ALA B CA 1
ATOM 2274 C C . ALA B 1 97 ? -9.539 2.578 -14.234 1 95.94 97 ALA B C 1
ATOM 2276 O O . ALA B 1 97 ? -9.156 3.75 -14.188 1 95.94 97 ALA B O 1
ATOM 2277 N N . GLU B 1 98 ? -10.219 2.133 -15.219 1 94.19 98 GLU B N 1
ATOM 2278 C CA . GLU B 1 98 ? -10.57 2.947 -16.375 1 94.19 98 GLU B CA 1
ATOM 2279 C C . GLU B 1 98 ? -11.695 3.92 -16.047 1 94.19 98 GLU B C 1
ATOM 2281 O O . GLU B 1 98 ? -11.789 4.996 -16.641 1 94.19 98 GLU B O 1
ATOM 2286 N N . ALA B 1 99 ? -12.539 3.623 -15.156 1 90.19 99 ALA B N 1
ATOM 2287 C CA . ALA B 1 99 ? -13.719 4.422 -14.82 1 90.19 99 ALA B CA 1
ATOM 2288 C C . ALA B 1 99 ? -13.32 5.688 -14.062 1 90.19 99 ALA B C 1
ATOM 2290 O O . ALA B 1 99 ? -14.109 6.625 -13.961 1 90.19 99 ALA B O 1
ATOM 2291 N N . GLY B 1 100 ? -12.141 5.816 -13.539 1 84.75 100 GLY B N 1
ATOM 2292 C CA . GLY B 1 100 ? -11.594 7.059 -13.016 1 84.75 100 GLY B CA 1
ATOM 2293 C C . GLY B 1 100 ? -11.727 7.191 -11.516 1 84.75 100 GLY B C 1
ATOM 2294 O O . GLY B 1 100 ? -11.148 8.102 -10.906 1 84.75 100 GLY B O 1
ATOM 2295 N N . ASP B 1 101 ? -12.461 6.465 -10.773 1 86.5 101 ASP B N 1
ATOM 2296 C CA . ASP B 1 101 ? -12.602 6.539 -9.32 1 86.5 101 ASP B CA 1
ATOM 2297 C C . ASP B 1 101 ? -11.961 5.328 -8.641 1 86.5 101 ASP B C 1
ATOM 2299 O O . ASP B 1 101 ? -12.516 4.781 -7.688 1 86.5 101 ASP B O 1
ATOM 2303 N N . PHE B 1 102 ? -10.82 4.93 -9.203 1 93.06 102 PHE B N 1
ATOM 2304 C CA . PHE B 1 102 ? -10.094 3.766 -8.711 1 93.06 102 PHE B CA 1
ATOM 2305 C C . PHE B 1 102 ? -8.789 4.184 -8.039 1 93.06 102 PHE B C 1
ATOM 2307 O O . PHE B 1 102 ? -7.871 4.668 -8.703 1 93.06 102 PHE B O 1
ATOM 2314 N N . TYR B 1 103 ? -8.703 3.906 -6.773 1 91.69 103 TYR B N 1
ATOM 2315 C CA . TYR B 1 103 ? -7.547 4.395 -6.027 1 91.69 103 TYR B CA 1
ATOM 2316 C C . TYR B 1 103 ? -6.781 3.24 -5.395 1 91.69 103 TYR B C 1
ATOM 2318 O O . TYR B 1 103 ? -5.984 3.445 -4.473 1 91.69 103 TYR B O 1
ATOM 2326 N N . GLY B 1 104 ? -7.039 2.006 -5.844 1 94.5 104 GLY B N 1
ATOM 2327 C CA . GLY B 1 104 ? -6.336 0.858 -5.293 1 94.5 104 GLY B CA 1
ATOM 2328 C C . GLY B 1 104 ? -7.09 0.192 -4.152 1 94.5 104 GLY B C 1
ATOM 2329 O O . GLY B 1 104 ? -8.312 0.294 -4.066 1 94.5 104 GLY B O 1
ATOM 2330 N N . CYS B 1 105 ? -6.387 -0.526 -3.391 1 96.5 105 CYS B N 1
ATOM 2331 C CA . CYS B 1 105 ? -7.016 -1.276 -2.311 1 96.5 105 CYS B CA 1
ATOM 2332 C C . CYS B 1 105 ? -7.414 -0.353 -1.164 1 96.5 105 CYS B C 1
ATOM 2334 O O . CYS B 1 105 ? -6.562 0.329 -0.587 1 96.5 105 CYS B O 1
ATOM 2336 N N . PRO B 1 106 ? -8.633 -0.323 -0.753 1 95.19 106 PRO B N 1
ATOM 2337 C CA . PRO B 1 106 ? -9.07 0.596 0.303 1 95.19 106 PRO B CA 1
ATOM 2338 C C . PRO B 1 106 ? -8.438 0.278 1.656 1 95.19 106 PRO B C 1
ATOM 2340 O 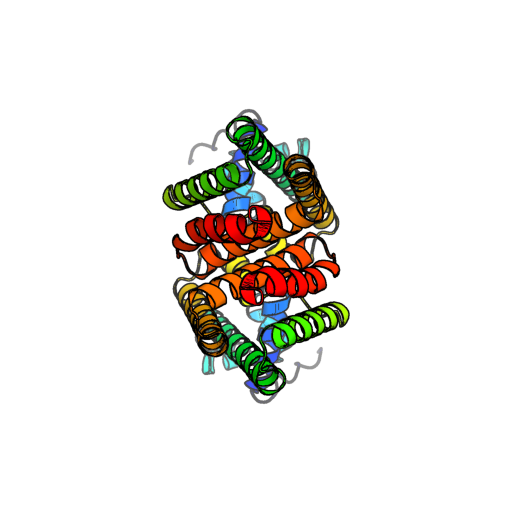O . PRO B 1 106 ? -8.266 1.173 2.488 1 95.19 106 PRO B O 1
ATOM 2343 N N . PHE B 1 107 ? -8.094 -0.948 1.902 1 95.88 107 PHE B N 1
ATOM 2344 C CA . PHE B 1 107 ? -7.559 -1.356 3.193 1 95.88 107 PHE B CA 1
ATOM 2345 C C . PHE B 1 107 ? -6.113 -0.903 3.346 1 95.88 107 PHE B C 1
ATOM 2347 O O . PHE B 1 107 ? -5.75 -0.296 4.355 1 95.88 107 PHE B O 1
ATOM 2354 N N . SER B 1 108 ? -5.336 -1.23 2.283 1 94.25 108 SER B N 1
ATOM 2355 C CA . SER B 1 108 ? -3.93 -0.851 2.346 1 94.25 108 SER B CA 1
ATOM 2356 C C . SER B 1 108 ? -3.762 0.664 2.299 1 94.25 108 SER B C 1
ATOM 2358 O O . SER B 1 108 ? -2.855 1.213 2.928 1 94.25 108 SER B O 1
ATOM 2360 N N . ASN B 1 109 ? -4.629 1.326 1.548 1 90.94 109 ASN B N 1
ATOM 2361 C CA . ASN B 1 109 ? -4.613 2.785 1.533 1 90.94 109 ASN B CA 1
ATOM 2362 C C . ASN B 1 109 ? -4.863 3.361 2.924 1 90.94 109 ASN B C 1
ATOM 2364 O O . ASN B 1 109 ? -4.164 4.281 3.354 1 90.94 109 ASN B O 1
ATOM 2368 N N . LEU B 1 110 ? -5.891 2.893 3.537 1 90.5 110 LEU B N 1
ATOM 2369 C CA . LEU B 1 110 ? -6.227 3.389 4.867 1 90.5 110 LEU B CA 1
ATOM 2370 C C . LEU B 1 110 ? -5.121 3.068 5.863 1 90.5 110 LEU B C 1
ATOM 2372 O O . LEU B 1 110 ? -4.789 3.895 6.715 1 90.5 110 LEU B O 1
ATOM 2376 N N . PHE B 1 111 ? -4.535 1.933 5.738 1 90.75 111 PHE B N 1
ATOM 2377 C CA . PHE B 1 111 ? -3.441 1.55 6.625 1 90.75 111 PHE B CA 1
ATOM 2378 C C . PHE B 1 111 ? -2.271 2.518 6.492 1 90.75 111 PHE B C 1
ATOM 2380 O O . PHE B 1 111 ? -1.744 3.002 7.496 1 90.75 111 PHE B O 1
ATOM 2387 N N . ALA B 1 112 ? -1.869 2.742 5.277 1 83.81 112 ALA B N 1
ATOM 2388 C CA . ALA B 1 112 ? -0.696 3.57 5.008 1 83.81 112 ALA B CA 1
ATOM 2389 C C . ALA B 1 112 ? -0.872 4.973 5.586 1 83.81 112 ALA B C 1
ATOM 2391 O O . ALA B 1 112 ? 0.109 5.637 5.93 1 83.81 112 ALA B O 1
ATOM 2392 N N . GLN B 1 113 ? -2.062 5.332 5.773 1 74.12 113 GLN B N 1
ATOM 2393 C CA . GLN B 1 113 ? -2.324 6.699 6.219 1 74.12 113 GLN B CA 1
ATOM 2394 C C . GLN B 1 113 ? -2.555 6.754 7.727 1 74.12 113 GLN B C 1
ATOM 2396 O O . GLN B 1 113 ? -2.605 7.836 8.312 1 74.12 113 GLN B O 1
ATOM 2401 N N . THR B 1 114 ? -2.941 5.617 8.305 1 67.56 114 THR B N 1
ATOM 2402 C CA . THR B 1 114 ? -3.264 5.598 9.727 1 67.56 114 THR B CA 1
ATOM 2403 C C . THR B 1 114 ? -2.145 4.938 10.523 1 67.56 114 THR B C 1
ATOM 2405 O O . THR B 1 114 ? -2.287 4.707 11.727 1 67.56 114 THR B O 1
ATOM 2408 N N . LEU B 1 115 ? -0.871 4.551 9.656 1 56.25 115 LEU B N 1
ATOM 2409 C CA . LEU B 1 115 ? 0.318 3.775 10 1 56.25 115 LEU B CA 1
ATOM 2410 C C . LEU B 1 115 ? 0.341 3.445 11.484 1 56.25 115 LEU B C 1
ATOM 2412 O O . LEU B 1 115 ? 1.113 2.59 11.922 1 56.25 115 LEU B O 1
ATOM 2416 N N . HIS B 1 116 ? 0.125 4.398 12.438 1 58.28 116 HIS B N 1
ATOM 2417 C CA . HIS B 1 116 ? 0.542 4.086 13.797 1 58.28 116 HIS B CA 1
ATOM 2418 C C . HIS B 1 116 ? -0.435 4.66 14.82 1 58.28 116 HIS B C 1
ATOM 2420 O O . HIS B 1 116 ? -0.267 4.465 16.031 1 58.28 116 HIS B O 1
ATOM 2426 N N . GLU B 1 117 ? -1.554 5.012 14.375 1 68.38 117 GLU B N 1
ATOM 2427 C CA . GLU B 1 117 ? -2.219 5.875 15.352 1 68.38 117 GLU B CA 1
ATOM 2428 C C . GLU B 1 117 ? -3.514 5.242 15.852 1 68.38 117 GLU B C 1
ATOM 2430 O O . GLU B 1 117 ? -4.117 5.73 16.812 1 68.38 117 GLU B O 1
ATOM 2435 N N . SER B 1 118 ? -3.822 4.023 15.383 1 82.94 118 SER B N 1
ATOM 2436 C CA . SER B 1 118 ? -5.109 3.496 15.828 1 82.94 118 SER B CA 1
ATOM 2437 C C . SER B 1 118 ? -5.086 1.973 15.898 1 82.94 118 SER B C 1
ATOM 2439 O O . SER B 1 118 ? -5.352 1.296 14.898 1 82.94 118 SER B O 1
ATOM 2441 N N . PRO B 1 119 ? -4.852 1.483 17.125 1 88.69 119 PRO B N 1
ATOM 2442 C CA . PRO B 1 119 ? -4.891 0.027 17.281 1 88.69 119 PRO B CA 1
ATOM 2443 C C . PRO B 1 119 ? -6.238 -0.573 16.875 1 88.69 119 PRO B C 1
ATOM 2445 O O . PRO B 1 119 ? -6.285 -1.673 16.328 1 88.69 119 PRO B O 1
ATOM 2448 N N . ARG B 1 120 ? -7.238 0.172 17.156 1 92.56 120 ARG B N 1
ATOM 2449 C CA . ARG B 1 120 ? -8.578 -0.295 16.812 1 92.56 120 ARG B CA 1
ATOM 2450 C C . ARG B 1 120 ? -8.734 -0.433 15.297 1 92.56 120 ARG B C 1
ATOM 2452 O O . ARG B 1 120 ? -9.211 -1.459 14.805 1 92.56 120 ARG B O 1
ATOM 2459 N N . LEU B 1 121 ? -8.383 0.532 14.594 1 93.12 121 LEU B N 1
ATOM 2460 C CA . LEU B 1 121 ? -8.492 0.499 13.141 1 93.12 121 LEU B CA 1
ATOM 2461 C C . LEU B 1 121 ? -7.582 -0.576 12.555 1 93.12 121 LEU B C 1
ATOM 2463 O O . LEU B 1 121 ? -7.961 -1.266 11.602 1 93.12 121 LEU B O 1
ATOM 2467 N N . ARG B 1 122 ? -6.465 -0.747 13.164 1 92.69 122 ARG B N 1
ATOM 2468 C CA . ARG B 1 122 ? -5.555 -1.793 12.711 1 92.69 122 ARG B CA 1
ATOM 2469 C C . ARG B 1 122 ? -6.184 -3.174 12.875 1 92.69 122 ARG B C 1
ATOM 2471 O O . ARG B 1 122 ? -6.062 -4.023 11.992 1 92.69 122 ARG B O 1
ATOM 2478 N N . GLY B 1 123 ? -6.738 -3.361 13.977 1 95.06 123 GLY B N 1
ATOM 2479 C CA . GLY B 1 123 ? -7.438 -4.621 14.203 1 95.06 123 GLY B CA 1
ATOM 2480 C C . GLY B 1 123 ? -8.562 -4.859 13.211 1 95.06 123 GLY B C 1
ATOM 2481 O O . GLY B 1 123 ? -8.742 -5.98 12.734 1 95.06 123 GLY B O 1
ATOM 2482 N N . GLU B 1 124 ? -9.289 -3.803 12.914 1 96.31 124 GLU B N 1
ATOM 2483 C CA . GLU B 1 124 ? -10.383 -3.906 11.953 1 96.31 124 GLU B CA 1
ATOM 2484 C C . GLU B 1 124 ? -9.859 -4.25 10.562 1 96.31 124 GLU B C 1
ATOM 2486 O O . GLU B 1 124 ? -10.445 -5.074 9.859 1 96.31 124 GLU B O 1
ATOM 2491 N N . LEU B 1 125 ? -8.828 -3.643 10.188 1 96.56 125 LEU B N 1
ATOM 2492 C CA . LEU B 1 125 ? -8.227 -3.895 8.883 1 96.56 125 LEU B CA 1
ATOM 2493 C C . LEU B 1 125 ? -7.719 -5.328 8.781 1 96.56 125 LEU B C 1
ATOM 2495 O O . LEU B 1 125 ? -7.988 -6.02 7.797 1 96.56 125 LEU B O 1
ATOM 2499 N N . ARG B 1 126 ? -7.059 -5.746 9.812 1 97.19 126 ARG B N 1
ATOM 2500 C CA . ARG B 1 126 ? -6.559 -7.117 9.852 1 97.19 126 ARG B CA 1
ATOM 2501 C C . ARG B 1 126 ? -7.703 -8.117 9.75 1 97.19 126 ARG B C 1
ATOM 2503 O O . ARG B 1 126 ? -7.637 -9.07 8.969 1 97.19 126 ARG B O 1
ATOM 2510 N N . GLY B 1 127 ? -8.664 -7.879 10.539 1 98.12 127 GLY B N 1
ATOM 2511 C CA . GLY B 1 127 ? -9.82 -8.766 10.492 1 98.12 127 GLY B CA 1
ATOM 2512 C C . GLY B 1 127 ? -10.484 -8.812 9.125 1 98.12 127 GLY B C 1
ATOM 2513 O O . GLY B 1 127 ? -10.898 -9.883 8.672 1 98.12 127 GLY B O 1
ATOM 2514 N N . ALA B 1 128 ? -10.625 -7.691 8.508 1 98.5 128 ALA B N 1
ATOM 2515 C CA . ALA B 1 128 ? -11.234 -7.621 7.18 1 98.5 128 ALA B CA 1
ATOM 2516 C C . ALA B 1 128 ? -10.438 -8.438 6.164 1 98.5 128 ALA B C 1
ATOM 2518 O O . ALA B 1 128 ? -11.008 -9.25 5.434 1 98.5 128 ALA B O 1
ATOM 2519 N N . VAL B 1 129 ? -9.172 -8.266 6.145 1 98.69 129 VAL B N 1
ATOM 2520 C CA . VAL B 1 129 ? -8.32 -8.961 5.184 1 98.69 129 VAL B CA 1
ATOM 2521 C C . VAL B 1 129 ? -8.344 -10.461 5.457 1 98.69 129 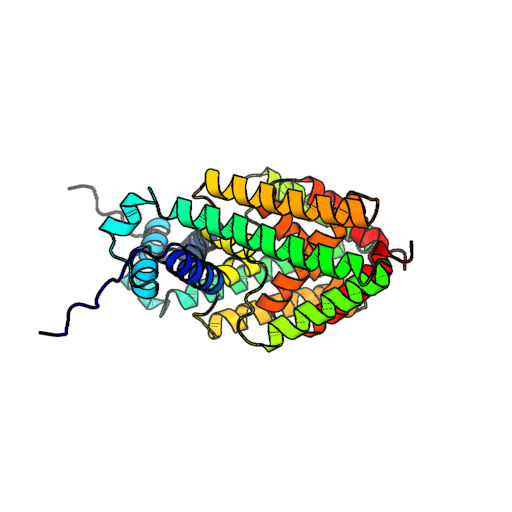VAL B C 1
ATOM 2523 O O . VAL B 1 129 ? -8.414 -11.266 4.527 1 98.69 129 VAL B O 1
ATOM 2526 N N . GLU B 1 130 ? -8.32 -10.836 6.711 1 98.56 130 GLU B N 1
ATOM 2527 C CA . GLU B 1 130 ? -8.367 -12.242 7.074 1 98.56 130 GLU B CA 1
ATOM 2528 C C . GLU B 1 130 ? -9.664 -12.898 6.594 1 98.56 130 GLU B C 1
ATOM 2530 O O . GLU B 1 130 ? -9.656 -14.031 6.105 1 98.56 130 GLU B O 1
ATOM 2535 N N . GLU B 1 131 ? -10.719 -12.219 6.742 1 98.88 131 GLU B N 1
ATOM 2536 C CA . GLU B 1 131 ? -11.992 -12.758 6.277 1 98.88 131 GLU B CA 1
ATOM 2537 C C . GLU B 1 131 ? -12 -12.914 4.758 1 98.88 131 GLU B C 1
ATOM 2539 O O . GLU B 1 131 ? -12.508 -13.906 4.234 1 98.88 131 GLU B O 1
ATOM 2544 N N . ILE B 1 132 ? -11.469 -11.969 4.066 1 98.88 132 ILE B N 1
ATOM 2545 C CA . ILE B 1 132 ? -11.406 -12.031 2.609 1 98.88 132 ILE B CA 1
ATOM 2546 C C . ILE B 1 132 ? -10.547 -13.219 2.18 1 98.88 132 ILE B C 1
ATOM 2548 O O . ILE B 1 132 ? -10.938 -13.984 1.301 1 98.88 132 ILE B O 1
ATOM 2552 N N . ILE B 1 133 ? -9.461 -13.359 2.848 1 98.81 133 ILE B N 1
ATOM 2553 C CA . ILE B 1 133 ? -8.555 -14.461 2.535 1 98.81 133 ILE B CA 1
ATOM 2554 C C . ILE B 1 133 ? -9.25 -15.797 2.814 1 98.81 133 ILE B C 1
ATOM 2556 O O . ILE B 1 133 ? -9.078 -16.75 2.064 1 98.81 133 ILE B O 1
ATOM 2560 N N . ASN B 1 134 ? -10.008 -15.836 3.869 1 98.81 134 ASN B N 1
ATOM 2561 C CA . ASN B 1 134 ? -10.742 -17.062 4.195 1 98.81 134 ASN B CA 1
ATOM 2562 C C . ASN B 1 134 ? -11.742 -17.422 3.098 1 98.81 134 ASN B C 1
ATOM 2564 O O . ASN B 1 134 ? -11.914 -18.594 2.766 1 98.81 134 ASN B O 1
ATOM 2568 N N . VAL B 1 135 ? -12.391 -16.469 2.559 1 98.88 135 VAL B N 1
ATOM 2569 C CA . VAL B 1 135 ? -13.312 -16.688 1.451 1 98.88 135 VAL B CA 1
ATOM 2570 C C . VAL B 1 135 ? -12.555 -17.234 0.246 1 98.88 135 VAL B C 1
ATOM 2572 O O . VAL B 1 135 ? -13 -18.203 -0.384 1 98.88 135 VAL B O 1
ATOM 2575 N N . MET B 1 136 ? -11.438 -16.656 -0.029 1 98.75 136 MET B N 1
ATOM 2576 C CA . MET B 1 136 ? -10.625 -17.125 -1.151 1 98.75 136 MET B CA 1
ATOM 2577 C C . MET B 1 136 ? -10.086 -18.516 -0.894 1 98.75 136 MET B C 1
ATOM 2579 O O . MET B 1 136 ? -9.977 -19.328 -1.818 1 98.75 136 MET B O 1
ATOM 2583 N N . ALA B 1 137 ? -9.734 -18.766 0.372 1 98.69 137 ALA B N 1
ATOM 2584 C CA . ALA B 1 137 ? -9.219 -20.078 0.738 1 98.69 137 ALA B CA 1
ATOM 2585 C C . ALA B 1 137 ? -10.266 -21.172 0.517 1 98.69 137 ALA B C 1
ATOM 2587 O O . ALA B 1 137 ? -9.945 -22.266 0.045 1 98.69 137 ALA B O 1
ATOM 2588 N N . ALA B 1 138 ? -11.445 -20.859 0.853 1 98.62 138 ALA B N 1
ATOM 2589 C CA . ALA B 1 138 ? -12.539 -21.812 0.625 1 98.62 138 ALA B CA 1
ATOM 2590 C C . ALA B 1 138 ? -12.727 -22.078 -0.864 1 98.62 138 ALA B C 1
ATOM 2592 O O . ALA B 1 138 ? -12.953 -23.219 -1.271 1 98.62 138 ALA B O 1
ATOM 2593 N N . PHE B 1 139 ? -12.609 -21.109 -1.628 1 98.5 139 PHE B N 1
ATOM 2594 C CA . PHE B 1 139 ? -12.789 -21.219 -3.072 1 98.5 139 PHE B CA 1
ATOM 2595 C C . PHE B 1 139 ? -11.648 -22 -3.703 1 98.5 139 PHE B C 1
ATOM 2597 O O . PHE B 1 139 ? -11.891 -22.891 -4.523 1 98.5 139 PHE B O 1
ATOM 2604 N N . LEU B 1 140 ? -10.422 -21.688 -3.277 1 97.88 140 LEU B N 1
ATOM 2605 C CA . LEU B 1 140 ? -9.242 -22.281 -3.9 1 97.88 140 LEU B CA 1
ATOM 2606 C C . LEU B 1 140 ? -8.922 -23.625 -3.273 1 97.88 140 LEU B C 1
ATOM 2608 O O . LEU B 1 140 ? -8.133 -24.406 -3.824 1 97.88 140 LEU B O 1
ATOM 2612 N N . GLY B 1 141 ? -9.516 -23.969 -2.145 1 97.19 141 GLY B N 1
ATOM 2613 C CA . GLY B 1 141 ? -9.305 -25.219 -1.442 1 97.19 141 GLY B CA 1
ATOM 2614 C C . GLY B 1 141 ? -7.969 -25.297 -0.736 1 97.19 141 GLY B C 1
ATOM 2615 O O . GLY B 1 141 ? -7.488 -26.391 -0.414 1 97.19 141 GLY B O 1
ATOM 2616 N N . ASP B 1 142 ? -7.359 -24.125 -0.56 1 96.75 142 ASP B N 1
ATOM 2617 C CA . ASP B 1 142 ? -6.008 -24.078 -0.007 1 96.75 142 ASP B CA 1
ATOM 2618 C C . ASP B 1 142 ? -5.695 -22.688 0.552 1 96.75 142 ASP B C 1
ATOM 2620 O O . ASP B 1 142 ? -5.715 -21.703 -0.182 1 96.75 142 ASP B O 1
ATOM 2624 N N . ALA B 1 143 ? -5.391 -22.625 1.871 1 96.88 143 ALA B N 1
ATOM 2625 C CA . ALA B 1 143 ? -5.137 -21.359 2.555 1 96.88 143 ALA B CA 1
ATOM 2626 C C . ALA B 1 143 ? -3.887 -20.672 2.006 1 96.88 143 ALA B C 1
ATOM 2628 O O . ALA B 1 143 ? -3.83 -19.453 1.913 1 96.88 143 ALA B O 1
ATOM 2629 N N . GLN B 1 144 ? -2.91 -21.438 1.66 1 95.12 144 GLN B N 1
ATOM 2630 C CA . GLN B 1 144 ? -1.671 -20.859 1.142 1 95.12 144 GLN B CA 1
ATOM 2631 C C . GLN B 1 144 ? -1.885 -20.25 -0.238 1 95.12 144 GLN B C 1
A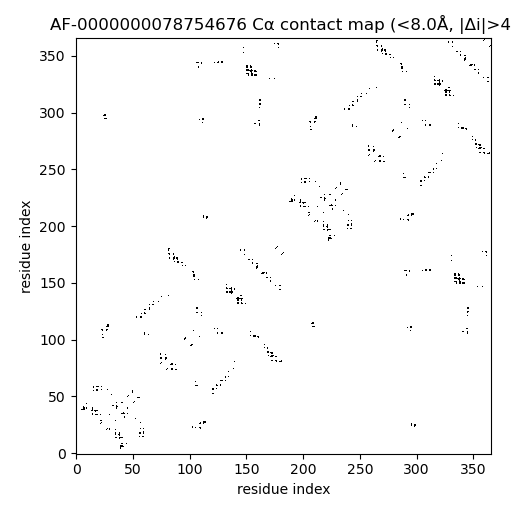TOM 2633 O O . GLN B 1 144 ? -1.347 -19.172 -0.535 1 95.12 144 GLN B O 1
ATOM 2638 N N . ARG B 1 145 ? -2.658 -20.906 -1.048 1 96.38 145 ARG B N 1
ATOM 2639 C CA . ARG B 1 145 ? -2.99 -20.359 -2.361 1 96.38 145 ARG B CA 1
ATOM 2640 C C . ARG B 1 145 ? -3.764 -19.047 -2.23 1 96.38 145 ARG B C 1
ATOM 2642 O O . ARG B 1 145 ? -3.553 -18.109 -3.01 1 96.38 145 ARG B O 1
ATOM 2649 N N . ALA B 1 146 ? -4.637 -19.031 -1.272 1 98.12 146 ALA B N 1
ATOM 2650 C CA . ALA B 1 146 ? -5.418 -17.828 -1.033 1 98.12 146 ALA B CA 1
ATOM 2651 C C . ALA B 1 146 ? -4.52 -16.672 -0.587 1 98.12 146 ALA B C 1
ATOM 2653 O O . ALA B 1 146 ? -4.68 -15.539 -1.045 1 98.12 146 ALA B O 1
ATOM 2654 N N . GLN B 1 147 ? -3.582 -16.984 0.307 1 98 147 GLN B N 1
ATOM 2655 C CA . GLN B 1 147 ? -2.621 -15.984 0.759 1 98 147 GLN B CA 1
ATOM 2656 C C . GLN B 1 147 ? -1.789 -15.461 -0.406 1 98 147 GLN B C 1
ATOM 2658 O O . GLN B 1 147 ? -1.597 -14.25 -0.54 1 98 147 GLN B O 1
ATOM 2663 N N . THR B 1 148 ? -1.307 -16.344 -1.23 1 97.62 148 THR B N 1
ATOM 2664 C CA . THR B 1 148 ? -0.515 -15.977 -2.398 1 97.62 148 THR B CA 1
ATOM 2665 C C . THR B 1 148 ? -1.32 -15.078 -3.336 1 97.62 148 THR B C 1
ATOM 2667 O O . THR B 1 148 ? -0.836 -14.031 -3.771 1 97.62 148 THR B O 1
ATOM 2670 N N . ALA B 1 149 ? -2.539 -15.484 -3.574 1 98.44 149 ALA B N 1
ATOM 2671 C CA . ALA B 1 149 ? -3.4 -14.742 -4.488 1 98.44 149 ALA B CA 1
ATOM 2672 C C . ALA B 1 149 ? -3.654 -13.328 -3.967 1 98.44 149 ALA B C 1
ATOM 2674 O O . ALA B 1 149 ? -3.535 -12.352 -4.715 1 98.44 149 ALA B O 1
ATOM 2675 N N . PHE B 1 150 ? -3.992 -13.211 -2.701 1 98.81 150 PHE B N 1
ATOM 2676 C CA . PHE B 1 150 ? -4.336 -11.898 -2.164 1 98.81 150 PHE B CA 1
ATOM 2677 C C . PHE B 1 150 ? -3.096 -11.023 -2.029 1 98.81 150 PHE B C 1
ATOM 2679 O O . PHE B 1 150 ? -3.16 -9.812 -2.223 1 98.81 150 PHE B O 1
ATOM 2686 N N . THR B 1 151 ? -1.933 -11.617 -1.698 1 98.81 151 THR B N 1
ATOM 2687 C CA . THR B 1 151 ? -0.674 -10.883 -1.69 1 98.81 151 THR B CA 1
ATOM 2688 C C . THR B 1 151 ? -0.385 -10.289 -3.066 1 98.81 151 THR B C 1
ATOM 2690 O O . THR B 1 151 ? -0.037 -9.109 -3.18 1 98.81 151 THR B O 1
ATOM 2693 N N . TYR B 1 152 ? -0.552 -11.07 -4.059 1 98.69 152 TYR B N 1
ATOM 2694 C CA . TYR B 1 152 ? -0.293 -10.594 -5.41 1 98.69 152 TYR B CA 1
ATOM 2695 C C . TYR B 1 152 ? -1.295 -9.516 -5.809 1 98.69 152 TYR B C 1
ATOM 2697 O O . TYR B 1 152 ? -0.94 -8.547 -6.484 1 98.69 152 TYR B O 1
ATOM 2705 N N . TYR B 1 153 ? -2.541 -9.742 -5.41 1 98.81 153 TYR B N 1
ATOM 2706 C CA . TYR B 1 153 ? -3.559 -8.719 -5.629 1 98.81 153 TYR B CA 1
ATOM 2707 C C . TYR B 1 153 ? -3.129 -7.387 -5.023 1 98.81 153 TYR B C 1
ATOM 2709 O O . TYR B 1 153 ? -3.217 -6.348 -5.68 1 98.81 153 TYR B O 1
ATOM 2717 N N . GLU B 1 154 ? -2.705 -7.414 -3.764 1 98.75 154 GLU B N 1
ATOM 2718 C CA . GLU B 1 154 ? -2.252 -6.184 -3.117 1 98.75 154 GLU B CA 1
ATOM 2719 C C . GLU B 1 154 ? -1.079 -5.566 -3.873 1 98.75 154 GLU B C 1
ATOM 2721 O O . GLU B 1 154 ? -1.012 -4.344 -4.035 1 98.75 154 GLU B O 1
ATOM 2726 N N . GLY B 1 155 ? -0.128 -6.406 -4.293 1 98.75 155 GLY B N 1
ATOM 2727 C CA . GLY B 1 155 ? 0.965 -5.906 -5.113 1 98.75 155 GLY B CA 1
ATOM 2728 C C . GLY B 1 155 ? 0.496 -5.262 -6.402 1 98.75 155 GLY B C 1
ATOM 2729 O O . GLY B 1 155 ? 1.031 -4.23 -6.816 1 98.75 155 GLY B O 1
ATOM 2730 N N . THR B 1 156 ? -0.467 -5.848 -7.035 1 98.88 156 THR B N 1
ATOM 2731 C CA . THR B 1 156 ? -1.026 -5.332 -8.281 1 98.88 156 THR B CA 1
ATOM 2732 C C . THR B 1 156 ? -1.636 -3.949 -8.07 1 98.88 156 THR B C 1
ATOM 2734 O O . THR B 1 156 ? -1.366 -3.023 -8.836 1 98.88 156 THR B O 1
ATOM 2737 N N . MET B 1 157 ? -2.402 -3.855 -7.031 1 97.69 157 MET B N 1
ATOM 2738 C CA . MET B 1 157 ? -3.008 -2.568 -6.699 1 97.69 157 MET B CA 1
ATOM 2739 C C . MET B 1 157 ? -1.938 -1.513 -6.441 1 97.69 157 MET B C 1
ATOM 2741 O O . MET B 1 157 ? -2.023 -0.396 -6.953 1 97.69 157 MET B O 1
ATOM 2745 N N . THR B 1 158 ? -1.005 -1.859 -5.68 1 97.25 158 THR B N 1
ATOM 2746 C CA . THR B 1 158 ? 0.081 -0.951 -5.328 1 97.25 158 THR B CA 1
ATOM 2747 C C . THR B 1 158 ? 0.865 -0.542 -6.574 1 97.25 158 THR B C 1
ATOM 2749 O O . THR B 1 158 ? 1.171 0.638 -6.762 1 97.25 158 THR B O 1
ATOM 2752 N N . MET B 1 159 ? 1.17 -1.501 -7.438 1 98.12 159 MET B N 1
ATOM 2753 C CA . MET B 1 159 ? 1.934 -1.214 -8.648 1 98.12 159 MET B CA 1
ATOM 2754 C C . MET B 1 159 ? 1.137 -0.323 -9.594 1 98.12 159 MET B C 1
ATOM 2756 O O . MET B 1 159 ? 1.706 0.53 -10.281 1 98.12 159 MET B O 1
ATOM 2760 N N . TYR B 1 160 ? -0.132 -0.58 -9.68 1 97.19 160 TYR B N 1
ATOM 2761 C CA . TYR B 1 160 ? -0.958 0.324 -10.477 1 97.19 160 TYR B CA 1
ATOM 2762 C C . TYR B 1 160 ? -0.829 1.759 -9.977 1 97.19 160 TYR B C 1
ATOM 2764 O O . TYR B 1 160 ? -0.666 2.688 -10.773 1 97.19 160 TYR B O 1
ATOM 2772 N N . ASN B 1 161 ? -0.886 1.91 -8.703 1 94.38 161 ASN B N 1
ATOM 2773 C CA . ASN B 1 161 ? -0.794 3.238 -8.109 1 94.38 161 ASN B CA 1
ATOM 2774 C C . ASN B 1 161 ? 0.575 3.867 -8.344 1 94.38 161 ASN B C 1
ATOM 2776 O O . ASN B 1 161 ? 0.67 5.047 -8.695 1 94.38 161 ASN B O 1
ATOM 2780 N N . LEU B 1 162 ? 1.571 3.146 -8.211 1 95.56 162 LEU B N 1
ATOM 2781 C CA . LEU B 1 162 ? 2.928 3.666 -8.336 1 95.56 162 LEU B CA 1
ATOM 2782 C C . LEU B 1 162 ? 3.256 3.984 -9.789 1 95.56 162 LEU B C 1
ATOM 2784 O O . LEU B 1 162 ? 3.957 4.957 -10.078 1 95.56 162 LEU B O 1
ATOM 2788 N N . THR B 1 163 ? 2.688 3.191 -10.742 1 96 163 THR B N 1
ATOM 2789 C CA . THR B 1 163 ? 3.193 3.287 -12.109 1 96 163 THR B CA 1
ATOM 2790 C C . THR B 1 163 ? 2.123 3.842 -13.047 1 96 163 THR B C 1
ATOM 2792 O O . THR B 1 163 ? 2.434 4.32 -14.141 1 96 163 THR B O 1
ATOM 2795 N N . GLY B 1 164 ? 0.897 3.67 -12.633 1 93.69 164 GLY B N 1
ATOM 2796 C CA . GLY B 1 164 ? -0.196 4.012 -13.523 1 93.69 164 GLY B CA 1
ATOM 2797 C C . GLY B 1 164 ? -0.337 3.053 -14.688 1 93.69 164 GLY B C 1
ATOM 2798 O O . GLY B 1 164 ? -1.109 3.305 -15.617 1 93.69 164 GLY B O 1
ATOM 2799 N N . ASP B 1 165 ? 0.378 1.94 -14.703 1 96.19 165 ASP B N 1
ATOM 2800 C CA . ASP B 1 165 ? 0.402 0.986 -15.812 1 96.19 165 ASP B CA 1
ATOM 2801 C C . ASP B 1 165 ? -0.72 -0.04 -15.672 1 96.19 165 ASP B C 1
ATOM 2803 O O . ASP B 1 165 ? -0.658 -0.926 -14.82 1 96.19 165 ASP B O 1
ATOM 2807 N N . LYS B 1 166 ? -1.689 -0.024 -16.562 1 96.81 166 LYS B N 1
ATOM 2808 C CA . LYS B 1 166 ? -2.859 -0.894 -16.484 1 96.81 166 LYS B CA 1
ATOM 2809 C C . LYS B 1 166 ? -2.504 -2.332 -16.844 1 96.81 166 LYS B C 1
ATOM 2811 O O . LYS B 1 166 ? -3.273 -3.256 -16.578 1 96.81 166 LYS B O 1
ATOM 2816 N N . ARG B 1 167 ? -1.354 -2.633 -17.406 1 97.5 167 ARG B N 1
ATOM 2817 C CA . ARG B 1 167 ? -0.943 -3.984 -17.781 1 97.5 167 ARG B CA 1
ATOM 2818 C C . ARG B 1 167 ? -0.772 -4.859 -16.531 1 97.5 167 ARG B C 1
ATOM 2820 O O . ARG B 1 167 ? -0.733 -6.086 -16.641 1 97.5 167 ARG B O 1
ATOM 2827 N N . VAL B 1 168 ? -0.686 -4.207 -15.359 1 98.69 168 VAL B N 1
ATOM 2828 C CA . VAL B 1 168 ? -0.503 -4.949 -14.117 1 98.69 168 VAL B CA 1
ATOM 2829 C C . VAL B 1 168 ? -1.688 -5.887 -13.898 1 98.69 168 VAL B C 1
ATOM 2831 O O . VAL B 1 168 ? -1.54 -6.953 -13.297 1 98.69 168 VAL B O 1
ATOM 2834 N N . PHE B 1 169 ? -2.848 -5.477 -14.414 1 98.69 169 PHE B N 1
ATOM 2835 C CA . PHE B 1 169 ? -4.031 -6.301 -14.195 1 98.69 169 PHE B CA 1
ATOM 2836 C C . PHE B 1 169 ? -3.986 -7.547 -15.07 1 98.69 169 PHE B C 1
ATOM 2838 O O . PHE B 1 169 ? -4.324 -8.641 -14.609 1 98.69 169 PHE B O 1
ATOM 2845 N N . ALA B 1 170 ? -3.6 -7.414 -16.312 1 98.25 170 ALA B N 1
ATOM 2846 C CA . ALA B 1 170 ? -3.42 -8.578 -17.172 1 98.25 170 ALA B CA 1
ATOM 2847 C C . ALA B 1 170 ? -2.336 -9.5 -16.625 1 98.25 170 ALA B C 1
ATOM 2849 O O . ALA B 1 170 ? -2.455 -10.727 -16.703 1 98.25 170 ALA B O 1
ATOM 2850 N N . ARG B 1 171 ? -1.299 -8.938 -16.094 1 97.81 171 ARG B N 1
AT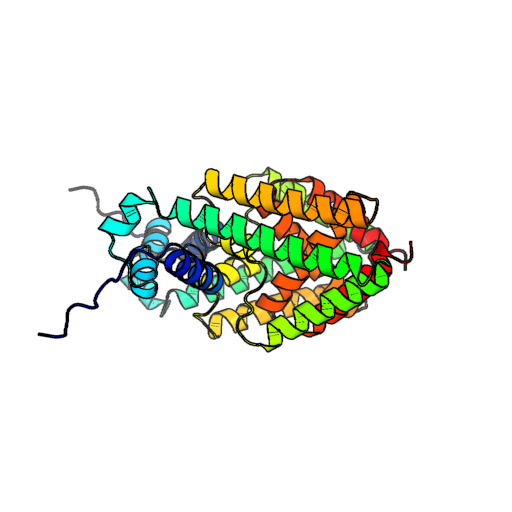OM 2851 C CA . ARG B 1 171 ? -0.228 -9.727 -15.492 1 97.81 171 ARG B CA 1
ATOM 2852 C C . ARG B 1 171 ? -0.735 -10.523 -14.289 1 97.81 171 ARG B C 1
ATOM 2854 O O . ARG B 1 171 ? -0.286 -11.641 -14.047 1 97.81 171 ARG B O 1
ATOM 2861 N N . LEU B 1 172 ? -1.633 -9.891 -13.5 1 98.56 172 LEU B N 1
ATOM 2862 C CA . LEU B 1 172 ? -2.248 -10.617 -12.398 1 98.56 172 LEU B CA 1
ATOM 2863 C C . LEU B 1 172 ? -2.889 -11.914 -12.891 1 98.56 172 LEU B C 1
ATOM 2865 O O . LEU B 1 172 ? -2.648 -12.984 -12.328 1 98.56 172 LEU B O 1
ATOM 2869 N N . ALA B 1 173 ? -3.695 -11.828 -13.922 1 98.12 173 ALA B N 1
ATOM 2870 C CA . ALA B 1 173 ? -4.359 -13.008 -14.469 1 98.12 173 ALA B CA 1
ATOM 2871 C C . ALA B 1 173 ? -3.342 -14.055 -14.914 1 98.12 173 ALA B C 1
ATOM 2873 O O . ALA B 1 173 ? -3.475 -15.234 -14.586 1 98.12 173 ALA B O 1
ATOM 2874 N N . GLU B 1 174 ? -2.338 -13.625 -15.602 1 95.88 174 GLU B N 1
ATOM 2875 C CA . GLU B 1 174 ? -1.33 -14.539 -16.141 1 95.88 174 GLU B CA 1
ATOM 2876 C C . GLU B 1 174 ? -0.528 -15.195 -15.016 1 95.88 174 GLU B C 1
ATOM 2878 O O . GLU B 1 174 ? -0.311 -16.406 -15.023 1 95.88 174 GLU B O 1
ATOM 2883 N N . ASP B 1 175 ? -0.136 -14.398 -14.078 1 95.69 175 ASP B N 1
ATOM 2884 C CA . ASP B 1 175 ? 0.703 -14.906 -13 1 95.69 175 ASP B CA 1
ATOM 2885 C C . ASP B 1 175 ? -0.082 -15.859 -12.102 1 95.69 175 ASP B C 1
ATOM 2887 O O . ASP B 1 175 ? 0.459 -16.859 -11.625 1 95.69 175 ASP B O 1
ATOM 2891 N N . MET B 1 176 ? -1.338 -15.539 -11.859 1 95.88 176 MET B N 1
ATOM 2892 C CA . MET B 1 176 ? -2.16 -16.453 -11.062 1 95.88 176 MET B CA 1
ATOM 2893 C C . MET B 1 176 ? -2.387 -17.766 -11.797 1 95.88 176 MET B C 1
ATOM 2895 O O . MET B 1 176 ? -2.4 -18.828 -11.188 1 95.88 176 MET B O 1
ATOM 2899 N N . ARG B 1 177 ? -2.58 -17.688 -13.102 1 93 177 ARG B N 1
ATOM 2900 C CA . ARG B 1 177 ? -2.717 -18.891 -13.906 1 93 177 ARG B CA 1
ATOM 2901 C C . ARG B 1 177 ? -1.506 -19.812 -13.727 1 93 177 ARG B C 1
ATOM 2903 O O . ARG B 1 177 ? -1.654 -21.016 -13.508 1 93 177 ARG B O 1
ATOM 2910 N N . VAL B 1 178 ? -0.381 -19.297 -13.781 1 89.06 178 VAL B N 1
ATOM 2911 C CA . VAL B 1 178 ? 0.863 -20.047 -13.711 1 89.06 178 VAL B CA 1
ATOM 2912 C C . VAL B 1 178 ? 1.083 -20.562 -12.289 1 89.06 178 VAL B C 1
ATOM 2914 O O . VAL B 1 178 ? 1.431 -21.719 -12.086 1 89.06 178 VAL B O 1
ATOM 2917 N N . MET B 1 179 ? 0.764 -19.75 -11.359 1 87.56 179 MET B N 1
ATOM 2918 C CA . MET B 1 179 ? 1.146 -20.047 -9.977 1 87.56 179 MET B CA 1
ATOM 2919 C C . MET B 1 179 ? 0.114 -20.938 -9.305 1 87.56 179 MET B C 1
ATOM 2921 O O . MET B 1 179 ? 0.465 -21.797 -8.492 1 87.56 179 MET B O 1
ATOM 2925 N N . LEU B 1 180 ? -1.103 -20.703 -9.656 1 87.88 180 LEU B N 1
ATOM 2926 C CA . LEU B 1 180 ? -2.121 -21.328 -8.812 1 87.88 180 LEU B CA 1
ATOM 2927 C C . LEU B 1 180 ? -2.939 -22.344 -9.602 1 87.88 180 LEU B C 1
ATOM 2929 O O . LEU B 1 180 ? -3.605 -23.188 -9.016 1 87.88 180 LEU B O 1
ATOM 2933 N N . CYS B 1 181 ? -2.848 -22.297 -10.891 1 81.56 181 CYS B N 1
ATOM 2934 C CA . CYS B 1 181 ? -3.762 -23.125 -11.664 1 81.56 181 CYS B CA 1
ATOM 2935 C C . CYS B 1 181 ? -3.006 -24.234 -12.391 1 81.56 181 CYS B C 1
ATOM 2937 O O . CYS B 1 181 ? -3.598 -25.25 -12.781 1 81.56 181 CYS B O 1
ATOM 2939 N N . LYS B 1 182 ? -1.809 -24.016 -12.727 1 68.5 182 LYS B N 1
ATOM 2940 C CA . LYS B 1 182 ? -1.061 -25.062 -13.43 1 68.5 182 LYS B CA 1
ATOM 2941 C C . LYS B 1 182 ? -0.368 -26 -12.453 1 68.5 182 LYS B C 1
ATOM 2943 O O . LYS B 1 182 ? 0.426 -26.859 -12.859 1 68.5 182 LYS B O 1
ATOM 2948 N N . ARG B 1 183 ? -0.728 -25.859 -11.195 1 54.59 183 ARG B N 1
ATOM 2949 C CA . ARG B 1 183 ? -0.166 -26.891 -10.32 1 54.59 183 ARG B CA 1
ATOM 2950 C C . ARG B 1 183 ? -1.116 -28.078 -10.188 1 54.59 183 ARG B C 1
ATOM 2952 O O . ARG B 1 183 ? -2.334 -27.906 -10.281 1 54.59 183 ARG B O 1
#

Foldseek 3Di:
DPPDLCLDDDDPVLLLVLLLLCCQVPNPPDDPVVSCVSSSHDPVRCVVPDVDVVVSLLVSLVVLLVVVLVVLVVLCVVPLAPLSSLQVVLVVLLVVLVVPSQQFDSLVRNCVVCVDPDPPSVVSSVVSVVVSLVSQCVSLVHSVLSVVLVVLSNVLRVCCNVPVDSCSSVVSSVVNCVPRPVD/DPPDQCLDDDDPVLLLVLLLLCCQVPNPPDDPVVSCVSSSHDPVRCVVPDVDVVVSLLVSLVVLLVVVLVVLVVLCVVPLAPLSSLQVVLVVLLVVLVVPSQQFDSLVRNCVVCVPPDPPSVVSSVVSVVVSLVSQCVSLVHSVLSVVLVVLSNVLRVCCNVPVDSCSSVVSSVVNCVPRPVD

Sequence (366 aa):
MPRKRDYEIFSPERLKSAAALLFYQRGYAVGLQEILDAAGIYKATFYRYYESKEDLAVEYVQAKKAELIEVLQALMQKRPQPEEFFATWAKLLARGAEAGDFYGCPFSNLFAQTLHESPRLRGELRGAVEEIINVMAAFLGDAQRAQTAFTYYEGTMTMYNLTGDKRVFARLAEDMRVMLCKRMPRKRDYEIFSPERLKSAAALLFYQRGYAVGLQEILDAAGIYKATFYRYYESKEDLAVEYVQAKKAELIEVLQALMQKRPQPEEFFATWAKLLARGAEAGDFYGCPFSNLFAQTLHESPRLRGELRGAVEEIINVMAAFLGDAQRAQTAFTYYEGTMTMYNLTGDKRVFARLAEDMRVMLCKR

Nearest PDB structures (foldseek):
  3g7r-assembly1_A  TM=8.866E-01  e=6.211E-07  Streptomyces coelicolor A3(2)
  3g7r-assembly1_B  TM=8.558E-01  e=3.491E-06  Streptomyces coelicolor A3(2)
  3jsj-assembly2_C  TM=7.820E-01  e=1.214E-05  Streptomyces avermitilis MA-4680 = NBRC 14893
  2g7s-assembly1_A-2  TM=8.760E-01  e=9.548E-05  Agrobacterium fabrum str. C58
  2hku-assembly1_B  TM=6.985E-01  e=4.222E-04  Rhodococcus jostii RHA1

InterPro domains:
  IPR001647 DNA-binding HTH domain, TetR-type [PF00440] (17-59)
  IPR001647 DNA-binding HTH domain, TetR-type [PR00455] (15-28)
  IPR001647 DNA-binding HTH domain, TetR-type [PR00455] (35-58)
  IPR001647 DNA-binding HTH domain, TetR-type [PS50977] (9-68)
  IPR009057 Homedomain-like superfamily [SSF46689] (9-84)
  IPR036271 Tetracyclin repressor-like, C-terminal domain superfamily [SSF48498] (81-180)

Radius of gyration: 22.07 Å; Cα contacts (8 Å, |Δi|>4): 419; chains: 2; bounding box: 59×63×48 Å

Solvent-accessible surface area (backbone atoms only — not comparable to full-atom values): 19593 Å² total; per-residue (Å²): 122,86,78,75,77,74,53,55,81,87,46,70,64,45,42,51,50,33,41,41,52,45,38,55,68,59,20,64,74,59,51,64,64,60,37,27,61,71,36,41,45,51,72,70,61,47,56,76,78,37,92,46,66,65,55,54,51,48,50,40,51,53,51,53,40,53,50,51,46,51,53,49,51,54,43,39,71,76,27,74,47,64,54,57,28,40,44,50,51,24,49,51,52,45,51,44,54,69,72,68,86,55,78,54,52,65,61,62,36,37,43,49,49,44,67,76,77,40,71,66,53,46,52,50,46,25,50,42,52,51,52,49,37,48,54,41,12,65,72,68,73,31,62,66,60,17,49,52,50,51,28,38,47,47,3,34,31,49,46,30,69,48,61,66,45,68,63,42,29,60,46,49,22,54,51,45,32,61,61,67,53,71,105,122,85,78,75,76,76,54,56,80,87,46,70,64,44,43,50,50,33,41,40,52,45,37,56,68,60,20,63,76,57,50,64,66,59,37,26,61,71,35,40,46,50,70,70,60,48,55,73,77,36,92,49,68,65,55,53,51,48,50,41,50,53,51,53,41,53,50,52,49,50,54,50,50,53,43,40,70,76,27,74,49,66,55,54,28,39,43,50,50,23,50,50,51,44,50,44,54,68,71,69,85,54,77,55,52,63,61,62,35,36,43,47,50,44,65,80,77,40,70,66,55,45,51,52,47,27,52,43,52,50,51,49,36,49,55,40,12,65,74,69,72,30,64,66,58,17,48,52,52,51,28,39,48,48,3,33,32,51,46,30,68,50,60,66,45,69,65,42,29,60,46,49,24,53,52,45,33,60,63,68,52,70,107

Secondary structure (DSSP, 8-state):
--------S--HHHHHHHHHHHHHHHGGGS-HHHHHHHHT--HHHHHHH-S-HHHHHHHHHHHHHHHHHHHHHHHHHH--SHHHHHHHHHHHHHHHHHHS---S-HHHHHHHHSTTT-HHHHHHHHHHHHHHHHHHHHHHT-HHHHHHHHHHHHHHHHHHHHH--THHHHHHHHHHIIIII--/--------S--HHHHHHHHHHHHHHHGGGS-HHHHHHHHT--HHHHHHH-S-HHHHHHHHHHHHHHHHHHHHHHHHHH--SHHHHHHHHHHHHHHHHHHS---S-HHHHHHHHHTTT-HHHHHHHHHHHHHHHHHHHHHHT-HHHHHHHHHHHHHHHHHHHHH--THHHHHHHHHHIIIII--

pLDDT: mean 91.39, std 12.68, range [29.83, 98.88]